Protein AF-A0A817NLT5-F1 (afdb_monomer_lite)

Radius of gyration: 21.85 Å; chains: 1; bounding box: 47×39×72 Å

Sequence (215 aa):
KYLSHPPVSFHYQAGYQWRSTDASNNNLAFPTVGQSVQKFVQTCRSKRPQAEALPDPALIFDELLIRCSGKDGKFRKNESHVSSNLFYFATLITHDLFNTDERDRSVNTTKSYADLSPLYGWTKKTQDSVRTGKDRLLKPDQFADNRFWLQTAGVTTLLVLFNRNHNYMAEKLLQIDENYRFSSLREQERDEALFQTARLINGRTYASIILFDYL

pLDDT: mean 88.31, std 13.65, range [40.06, 98.25]

Structure (mmCIF, N/CA/C/O backbone):
data_AF-A0A817NLT5-F1
#
_entry.id   AF-A0A817NLT5-F1
#
loop_
_atom_site.group_PDB
_atom_site.id
_atom_site.type_symbol
_atom_site.label_atom_id
_atom_site.label_alt_id
_atom_site.label_comp_id
_atom_site.label_asym_id
_atom_site.label_entity_id
_atom_site.label_seq_id
_atom_site.pdbx_PDB_ins_code
_atom_site.Cartn_x
_atom_site.Cartn_y
_atom_site.Cartn_z
_atom_site.occupancy
_atom_site.B_iso_or_equiv
_atom_site.auth_seq_id
_atom_site.auth_comp_id
_atom_site.auth_asym_id
_atom_site.auth_atom_id
_atom_site.pdbx_PDB_model_num
ATOM 1 N N . LYS A 1 1 ? 15.868 -6.332 38.437 1.00 46.91 1 LYS A N 1
ATOM 2 C CA . LYS A 1 1 ? 16.047 -4.901 38.086 1.00 46.91 1 LYS A CA 1
ATOM 3 C C . LYS A 1 1 ? 14.981 -4.589 37.040 1.00 46.91 1 LYS A C 1
ATOM 5 O O . LYS A 1 1 ? 15.133 -5.025 35.909 1.00 46.91 1 LYS A O 1
ATOM 10 N N . TYR A 1 2 ? 13.845 -4.024 37.449 1.00 44.59 2 TYR A N 1
ATOM 11 C CA . TYR A 1 2 ? 12.738 -3.745 36.532 1.00 44.59 2 TYR A CA 1
ATOM 12 C C . TYR A 1 2 ? 13.163 -2.622 35.584 1.00 44.59 2 TYR A C 1
ATOM 14 O O . TYR A 1 2 ? 13.654 -1.591 36.041 1.00 44.59 2 TYR A O 1
ATOM 22 N N . LEU A 1 3 ? 13.064 -2.867 34.277 1.00 47.22 3 LEU A N 1
ATOM 23 C CA . LEU A 1 3 ? 13.280 -1.842 33.261 1.00 47.22 3 LEU A CA 1
ATOM 24 C C . LEU A 1 3 ? 12.216 -0.762 33.456 1.00 47.22 3 LEU A C 1
ATOM 26 O O . LEU A 1 3 ? 11.024 -1.061 33.443 1.00 47.22 3 LEU A O 1
ATOM 30 N N . SER A 1 4 ? 12.659 0.473 33.679 1.00 53.75 4 SER A N 1
ATOM 31 C CA . SER A 1 4 ? 11.782 1.633 33.793 1.00 53.75 4 SER A CA 1
ATOM 32 C C . SER A 1 4 ? 10.901 1.724 32.551 1.00 53.75 4 SER A C 1
ATOM 34 O O . SER A 1 4 ? 11.412 1.663 31.430 1.00 53.75 4 SER A O 1
ATOM 36 N N . HIS A 1 5 ? 9.588 1.873 32.741 1.00 49.22 5 HIS A N 1
ATOM 37 C CA . HIS A 1 5 ? 8.692 2.170 31.630 1.00 49.22 5 HIS A CA 1
ATOM 38 C C . HIS A 1 5 ? 9.185 3.438 30.917 1.00 49.22 5 HIS A C 1
ATOM 40 O O . HIS A 1 5 ? 9.609 4.383 31.595 1.00 49.22 5 HIS A O 1
ATOM 46 N N . PRO A 1 6 ? 9.185 3.465 29.572 1.00 55.41 6 PRO A N 1
ATOM 47 C CA . PRO A 1 6 ? 9.575 4.658 28.842 1.00 55.41 6 PRO A CA 1
ATOM 48 C C . PRO A 1 6 ? 8.733 5.858 29.315 1.00 55.41 6 PRO A C 1
ATOM 50 O O . PRO A 1 6 ? 7.566 5.681 29.678 1.00 55.41 6 PRO A O 1
ATOM 53 N N . PRO A 1 7 ? 9.316 7.069 29.360 1.00 54.69 7 PRO A N 1
ATOM 54 C CA . PRO A 1 7 ? 8.639 8.232 29.910 1.00 54.69 7 PRO A CA 1
ATOM 55 C C . PRO A 1 7 ? 7.307 8.490 29.198 1.00 54.69 7 PRO A C 1
ATOM 57 O O . PRO A 1 7 ? 7.224 8.442 27.970 1.00 54.69 7 PRO A O 1
ATOM 60 N N . VAL A 1 8 ? 6.277 8.826 29.983 1.00 48.91 8 VAL A N 1
ATOM 61 C CA . VAL A 1 8 ? 4.898 9.107 29.532 1.00 48.91 8 VAL A CA 1
ATOM 62 C C . VAL A 1 8 ? 4.851 10.181 28.427 1.00 48.91 8 VAL A C 1
ATOM 64 O O . VAL A 1 8 ? 3.936 10.195 27.606 1.00 48.91 8 VAL A O 1
ATOM 67 N N . SER A 1 9 ? 5.875 11.038 28.336 1.00 46.50 9 SER A N 1
ATOM 68 C CA . SER A 1 9 ? 6.026 12.063 27.296 1.00 46.50 9 SER A CA 1
ATOM 69 C C . SER A 1 9 ? 6.158 11.510 25.873 1.00 46.50 9 SER A C 1
ATOM 71 O O . SER A 1 9 ? 5.816 12.223 24.930 1.00 46.50 9 SER A O 1
ATOM 73 N N . PHE A 1 10 ? 6.571 10.251 25.686 1.00 47.66 10 PHE A N 1
ATOM 74 C CA . PHE A 1 10 ? 6.605 9.651 24.349 1.00 47.66 10 PHE A CA 1
ATOM 75 C C . PHE A 1 10 ? 5.207 9.448 23.759 1.00 47.66 10 PHE A C 1
ATOM 77 O O . PHE A 1 10 ? 5.072 9.505 22.545 1.00 47.66 10 PHE A O 1
ATOM 84 N N . HIS A 1 11 ? 4.154 9.297 24.568 1.00 44.28 11 HIS A N 1
ATOM 85 C CA . HIS A 1 11 ? 2.788 9.185 24.039 1.00 44.28 11 HIS A CA 1
ATOM 86 C C . HIS A 1 11 ? 2.275 10.494 23.417 1.00 44.28 11 HIS A C 1
ATOM 88 O O . HIS A 1 11 ? 1.488 10.444 22.477 1.00 44.28 11 HIS A O 1
ATOM 94 N N . TYR A 1 12 ? 2.749 11.649 23.899 1.00 40.06 12 TYR A N 1
ATOM 95 C CA . TYR A 1 12 ? 2.412 12.966 23.343 1.00 40.06 12 TYR A CA 1
ATOM 96 C C . TYR A 1 12 ? 3.382 13.407 22.235 1.00 40.06 12 TYR A C 1
ATOM 98 O O . TYR A 1 12 ? 2.977 14.123 21.325 1.00 40.06 12 TYR A O 1
ATOM 106 N N . GLN A 1 13 ? 4.641 12.954 22.272 1.00 41.59 13 GLN A N 1
ATOM 107 C CA . GLN A 1 13 ? 5.627 13.192 21.207 1.00 41.59 13 GLN A CA 1
ATOM 108 C C . GLN A 1 13 ? 5.474 12.244 20.008 1.00 41.59 13 GLN A C 1
ATOM 110 O O . GLN A 1 13 ? 5.944 12.577 18.925 1.00 41.59 13 GLN A O 1
ATOM 115 N N . ALA A 1 14 ? 4.828 11.083 20.174 1.00 42.38 14 ALA A N 1
ATOM 116 C CA . ALA A 1 14 ? 4.671 10.091 19.109 1.00 42.38 14 ALA A CA 1
ATOM 117 C C . ALA A 1 14 ? 3.651 10.477 18.027 1.00 42.38 14 ALA A C 1
ATOM 119 O O . ALA A 1 14 ? 3.680 9.891 16.948 1.00 42.38 14 ALA A O 1
ATOM 120 N N . GLY A 1 15 ? 2.738 11.422 18.282 1.00 46.72 15 GLY A N 1
ATOM 121 C CA . GLY A 1 15 ? 1.572 11.577 17.409 1.00 46.72 15 GLY A CA 1
ATOM 122 C C . GLY A 1 15 ? 0.747 10.278 17.317 1.00 46.72 15 GLY A C 1
ATOM 123 O O . GLY A 1 15 ? 1.053 9.280 17.959 1.00 46.72 15 GLY A O 1
ATOM 124 N N . TYR A 1 16 ? -0.363 10.334 16.581 1.00 55.41 16 TYR A N 1
ATOM 125 C CA . TYR A 1 16 ? -1.425 9.324 16.438 1.00 55.41 16 TYR A CA 1
ATOM 126 C C . TYR A 1 16 ? -1.034 7.856 16.747 1.00 55.41 16 TYR A C 1
ATOM 128 O O . TYR A 1 16 ? -0.128 7.305 16.132 1.00 55.41 16 TYR A O 1
ATOM 136 N N . GLN A 1 17 ? -1.807 7.170 17.613 1.00 76.25 17 GLN A N 1
ATOM 137 C CA . GLN A 1 17 ? -1.698 5.714 17.889 1.00 76.25 17 GLN A CA 1
ATOM 138 C C . GLN A 1 17 ? -1.709 4.835 16.623 1.00 76.25 17 GLN A C 1
ATOM 140 O O . GLN A 1 17 ? -1.367 3.652 16.665 1.00 76.25 17 GLN A O 1
ATOM 145 N N . TRP A 1 18 ? -2.131 5.411 15.501 1.00 87.88 18 TRP A N 1
ATOM 146 C CA . TRP A 1 18 ? -2.301 4.759 14.223 1.00 87.88 18 TRP A CA 1
ATOM 147 C C . TRP A 1 18 ? -1.609 5.540 13.118 1.00 87.88 18 TRP A C 1
ATOM 149 O O . TRP A 1 18 ? -1.446 6.757 13.190 1.00 87.88 18 TRP A O 1
ATOM 159 N N . ARG A 1 19 ? -1.256 4.834 12.043 1.00 88.44 19 ARG A N 1
ATOM 160 C CA . ARG A 1 19 ? -0.690 5.462 10.850 1.00 88.44 19 ARG A CA 1
ATOM 161 C C . ARG A 1 19 ? -1.693 6.444 10.251 1.00 88.44 19 ARG A C 1
ATOM 163 O O . ARG A 1 19 ? -2.820 6.063 9.914 1.00 88.44 19 ARG A O 1
ATOM 170 N N . SER A 1 20 ? -1.241 7.677 10.056 1.00 91.25 20 SER A N 1
ATOM 171 C CA . SER A 1 20 ? -1.968 8.710 9.323 1.00 91.25 20 SER A CA 1
ATOM 172 C C . SER A 1 20 ? -2.392 8.213 7.934 1.00 91.25 20 SER A C 1
ATOM 174 O O . SER A 1 20 ? -1.853 7.250 7.370 1.00 91.25 20 SER A O 1
ATOM 176 N N . THR A 1 21 ? -3.434 8.833 7.384 1.00 91.44 21 THR A N 1
ATOM 177 C CA . THR A 1 21 ? -3.983 8.409 6.086 1.00 91.44 21 THR A CA 1
ATOM 178 C C . THR A 1 21 ? -3.016 8.678 4.940 1.00 91.44 21 THR A C 1
ATOM 180 O O . THR A 1 21 ? -2.910 7.842 4.050 1.00 91.44 21 THR A O 1
ATOM 183 N N . ASP A 1 22 ? -2.254 9.764 5.028 1.00 92.50 22 ASP A N 1
ATOM 184 C CA . ASP A 1 22 ? -1.223 10.199 4.083 1.00 92.50 22 ASP A CA 1
ATOM 185 C C . ASP A 1 22 ? 0.192 9.710 4.444 1.00 92.50 22 ASP A C 1
ATOM 187 O O . ASP A 1 22 ? 1.139 10.034 3.738 1.00 92.50 22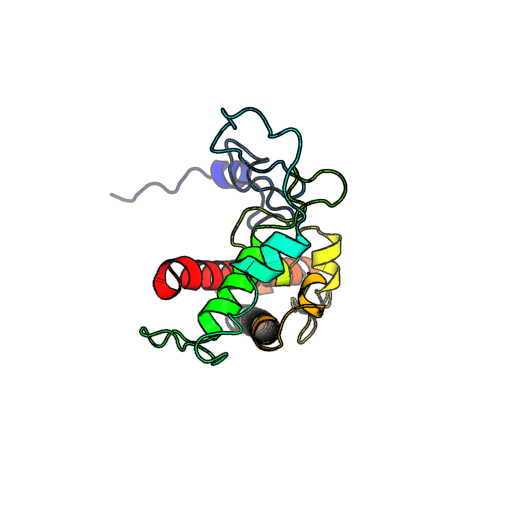 ASP A O 1
ATOM 191 N N . ALA A 1 23 ? 0.336 8.934 5.527 1.00 91.69 23 ALA A N 1
ATOM 192 C CA . ALA A 1 23 ? 1.594 8.461 6.119 1.00 91.69 23 ALA A CA 1
ATOM 193 C C . ALA A 1 23 ? 2.575 9.551 6.585 1.00 91.69 23 ALA A C 1
ATOM 195 O O . ALA A 1 23 ? 3.743 9.256 6.844 1.00 91.69 23 ALA A O 1
ATOM 196 N N . SER A 1 24 ? 2.101 10.783 6.778 1.00 90.81 24 SER A N 1
ATOM 197 C CA . SER A 1 24 ? 2.847 11.804 7.517 1.00 90.81 24 SER A CA 1
ATOM 198 C C . SER A 1 24 ? 3.128 11.375 8.963 1.00 90.81 24 SER A C 1
ATOM 200 O O . SER A 1 24 ? 2.395 10.576 9.549 1.00 90.81 24 SER A O 1
ATOM 202 N N . ASN A 1 25 ? 4.165 11.951 9.568 1.00 89.19 25 ASN A N 1
ATOM 203 C CA . ASN A 1 25 ? 4.568 11.741 10.963 1.00 89.19 25 ASN A CA 1
ATOM 204 C C . ASN A 1 25 ? 4.961 10.292 11.309 1.00 89.19 25 ASN A C 1
ATOM 206 O O . ASN A 1 25 ? 5.051 9.941 12.480 1.00 89.19 25 ASN A O 1
ATOM 210 N N . ASN A 1 26 ? 5.227 9.443 10.310 1.00 87.81 26 ASN A N 1
ATOM 211 C CA . ASN A 1 26 ? 5.710 8.079 10.546 1.00 87.81 26 ASN A CA 1
ATOM 212 C C . ASN A 1 26 ? 7.172 8.074 11.039 1.00 87.81 26 ASN A C 1
ATOM 214 O O . ASN A 1 26 ? 7.564 7.244 11.855 1.00 87.81 26 ASN A O 1
ATOM 218 N N . ASN A 1 27 ? 7.977 9.039 10.583 1.00 85.88 27 ASN A N 1
ATOM 219 C CA . ASN A 1 27 ? 9.291 9.335 11.145 1.00 85.88 27 ASN A CA 1
ATOM 220 C C . ASN A 1 27 ? 9.216 10.624 11.978 1.00 85.88 27 ASN A C 1
ATOM 222 O O . ASN A 1 27 ? 8.898 11.683 11.445 1.00 85.88 27 ASN A O 1
ATOM 226 N N . LEU A 1 28 ? 9.545 10.541 13.271 1.00 83.56 28 LEU A N 1
ATOM 227 C CA . LEU A 1 28 ? 9.477 11.680 14.195 1.00 83.56 28 LEU A CA 1
ATOM 228 C C . LEU A 1 28 ? 10.490 12.787 13.873 1.00 83.56 28 LEU A C 1
ATOM 230 O O . LEU A 1 28 ? 10.191 13.963 14.053 1.00 83.56 28 LEU A O 1
ATOM 234 N N . ALA A 1 29 ? 11.683 12.426 13.394 1.00 86.75 29 ALA A N 1
ATOM 235 C CA . ALA A 1 29 ? 12.716 13.395 13.026 1.00 86.75 29 ALA A CA 1
ATOM 236 C C . ALA A 1 29 ? 12.425 14.050 11.670 1.00 86.75 29 ALA A C 1
ATOM 238 O O . ALA A 1 29 ? 12.761 15.213 11.454 1.00 86.75 29 ALA A O 1
ATOM 239 N N . PHE A 1 30 ? 11.780 13.309 10.765 1.00 88.69 30 PHE A N 1
ATOM 240 C CA . PHE A 1 30 ? 11.439 13.776 9.424 1.00 88.69 30 PHE A CA 1
ATOM 241 C C . PHE A 1 30 ? 9.971 13.469 9.088 1.00 88.69 30 PHE A C 1
ATOM 243 O O . PHE A 1 30 ? 9.695 12.519 8.350 1.00 88.69 30 PHE A O 1
ATOM 250 N N . PRO A 1 31 ? 9.018 14.273 9.594 1.00 89.38 31 PRO A N 1
ATOM 251 C CA . PRO A 1 31 ? 7.586 13.982 9.491 1.00 89.38 31 PRO A CA 1
ATOM 252 C C . PRO A 1 31 ? 7.029 13.827 8.073 1.00 89.38 31 PRO A C 1
ATOM 254 O O . PRO A 1 31 ? 6.001 13.181 7.888 1.00 89.38 31 PRO A O 1
ATOM 257 N N . THR A 1 32 ? 7.677 14.410 7.068 1.00 91.69 32 THR A N 1
ATOM 258 C CA . THR A 1 32 ? 7.234 14.364 5.665 1.00 91.69 32 THR A CA 1
ATOM 259 C C . THR A 1 32 ? 7.777 13.159 4.896 1.00 91.69 32 THR A C 1
ATOM 261 O O . THR A 1 32 ? 7.366 12.913 3.762 1.00 91.69 32 THR A O 1
ATOM 264 N N . VAL A 1 33 ? 8.706 12.392 5.475 1.00 92.44 33 VAL A N 1
ATOM 265 C CA . VAL A 1 33 ? 9.310 11.244 4.789 1.00 92.44 33 VAL A CA 1
ATOM 266 C C . VAL A 1 33 ? 8.251 10.184 4.518 1.00 92.44 33 VAL A C 1
ATOM 268 O O . VAL A 1 33 ? 7.524 9.769 5.413 1.00 92.44 33 VAL A O 1
ATOM 271 N N . GLY A 1 34 ? 8.176 9.750 3.259 1.00 91.00 34 GLY A N 1
ATOM 272 C CA . GLY A 1 34 ? 7.260 8.708 2.796 1.00 91.00 34 GLY A CA 1
ATOM 273 C C . GLY A 1 34 ? 5.778 9.092 2.775 1.00 91.00 34 GLY A C 1
ATOM 274 O O . GLY A 1 34 ? 4.949 8.242 2.441 1.00 91.00 34 GLY A O 1
ATOM 275 N N . GLN A 1 35 ? 5.454 10.350 3.087 1.00 94.44 35 GLN A N 1
ATOM 276 C CA . GLN A 1 35 ? 4.114 10.906 2.935 1.00 94.44 35 GLN A CA 1
ATOM 277 C C . GLN A 1 35 ? 3.691 10.913 1.455 1.00 94.44 35 GLN A C 1
ATOM 279 O O . GLN A 1 35 ? 4.536 10.991 0.561 1.00 94.44 35 GLN A O 1
ATOM 284 N N . SER A 1 36 ? 2.386 10.862 1.188 1.00 94.50 36 SER A N 1
ATOM 285 C CA . SER A 1 36 ? 1.848 11.063 -0.163 1.00 94.50 36 SER A CA 1
ATOM 286 C C . SER A 1 36 ? 2.153 12.452 -0.733 1.00 94.50 36 SER A C 1
ATOM 288 O O . SER A 1 36 ? 2.235 13.424 0.018 1.00 94.50 36 SER A O 1
ATOM 290 N N . VAL A 1 37 ? 2.208 12.563 -2.064 1.00 95.44 37 VAL A N 1
ATOM 291 C CA . VAL A 1 37 ? 2.475 13.816 -2.804 1.00 95.44 37 VAL A CA 1
ATOM 292 C C . VAL A 1 37 ? 3.865 14.374 -2.474 1.00 95.44 37 VAL A C 1
ATOM 294 O O . VAL A 1 37 ? 4.046 15.547 -2.157 1.00 95.44 37 VAL A O 1
ATOM 297 N N . GLN A 1 38 ? 4.868 13.498 -2.534 1.00 95.19 38 GLN A N 1
ATOM 298 C CA . GLN A 1 38 ? 6.273 13.824 -2.277 1.00 95.19 38 GLN A CA 1
ATOM 299 C C . GLN A 1 38 ? 7.155 13.415 -3.451 1.00 95.19 38 GLN A C 1
ATOM 301 O O . GLN A 1 38 ? 6.813 12.522 -4.223 1.00 95.19 38 GLN A O 1
ATOM 306 N N . LYS A 1 39 ? 8.313 14.063 -3.594 1.00 95.25 39 LYS A N 1
ATOM 307 C CA . LYS A 1 39 ? 9.250 13.744 -4.677 1.00 95.25 39 LYS A CA 1
ATOM 308 C C . LYS A 1 39 ? 9.896 12.373 -4.483 1.00 95.25 39 LYS A C 1
ATOM 310 O O . LYS A 1 39 ? 10.239 11.992 -3.364 1.00 95.25 39 LYS A O 1
ATOM 315 N N . PHE A 1 40 ? 10.122 11.660 -5.584 1.00 94.19 40 PHE A N 1
ATOM 316 C CA . PHE A 1 40 ? 10.938 10.452 -5.585 1.00 94.19 40 PHE A CA 1
ATOM 317 C C . PHE A 1 40 ? 12.386 10.767 -5.209 1.00 94.19 40 PHE A C 1
ATOM 319 O O . PHE A 1 40 ? 12.948 11.799 -5.586 1.00 94.19 40 PHE A O 1
ATOM 326 N N . VAL A 1 41 ? 13.013 9.831 -4.498 1.00 92.00 41 VAL A N 1
ATOM 327 C CA . VAL A 1 41 ? 14.449 9.888 -4.227 1.00 92.00 41 VAL A CA 1
ATOM 328 C C . VAL A 1 41 ? 15.212 9.587 -5.515 1.00 92.00 41 VAL A C 1
ATOM 330 O O . VAL A 1 41 ? 14.943 8.599 -6.194 1.00 92.00 41 VAL A O 1
ATOM 333 N N . GLN A 1 42 ? 16.204 10.418 -5.826 1.00 88.25 42 GLN A N 1
ATOM 334 C CA . GLN A 1 42 ? 17.158 10.162 -6.901 1.00 88.25 42 GLN A CA 1
ATOM 335 C C . GLN A 1 42 ? 18.445 9.591 -6.309 1.00 88.25 42 GLN A C 1
ATOM 337 O O . GLN A 1 42 ? 19.173 10.282 -5.601 1.00 88.25 42 GLN A O 1
ATOM 342 N N . THR A 1 43 ? 18.731 8.324 -6.599 1.00 91.44 43 THR A N 1
ATOM 343 C CA . THR A 1 43 ? 19.952 7.648 -6.126 1.00 91.44 43 THR A CA 1
ATOM 344 C C . THR A 1 43 ? 21.154 7.909 -7.028 1.00 91.44 43 THR A C 1
ATOM 346 O O . THR A 1 43 ? 22.295 7.843 -6.581 1.00 91.44 43 THR A O 1
ATOM 349 N N . CYS A 1 44 ? 20.910 8.213 -8.302 1.00 87.88 44 CYS A N 1
ATOM 350 C CA . CYS A 1 44 ? 21.937 8.450 -9.306 1.00 87.88 44 CYS A CA 1
ATOM 351 C C . CYS A 1 44 ? 21.643 9.735 -10.082 1.00 87.88 44 CYS A C 1
ATOM 353 O O . CYS A 1 44 ? 20.496 10.024 -10.418 1.00 87.88 44 CYS A O 1
ATOM 355 N N . ARG A 1 45 ? 22.700 10.477 -10.427 1.00 86.88 45 ARG A N 1
ATOM 356 C CA . ARG A 1 45 ? 22.635 11.612 -11.356 1.00 86.88 45 ARG A CA 1
ATOM 357 C C . ARG A 1 45 ? 23.085 11.151 -12.739 1.00 86.88 45 ARG A C 1
ATOM 359 O O . ARG A 1 45 ? 24.144 10.531 -12.850 1.00 86.88 45 ARG A O 1
ATOM 366 N N . SER A 1 46 ? 22.323 11.471 -13.787 1.00 80.88 46 SER A N 1
ATOM 367 C CA . SER A 1 46 ? 22.776 11.219 -15.160 1.00 80.88 46 SER A CA 1
ATOM 368 C C . SER A 1 46 ? 24.064 12.000 -15.426 1.00 80.88 46 SER A C 1
ATOM 370 O O . SER A 1 46 ? 24.114 13.213 -15.225 1.00 80.88 46 SER A O 1
ATOM 372 N N . LYS A 1 47 ? 25.115 11.290 -15.842 1.00 82.06 47 LYS A N 1
ATOM 373 C CA . LYS A 1 47 ? 26.409 11.875 -16.233 1.00 82.06 47 LYS A CA 1
ATOM 374 C C . LYS A 1 47 ? 26.615 11.889 -17.747 1.00 82.06 47 LYS A C 1
ATOM 376 O O . LYS A 1 47 ? 27.612 12.429 -18.211 1.00 82.06 47 LYS A O 1
ATOM 381 N N . ARG A 1 48 ? 25.720 11.255 -18.509 1.00 80.12 48 ARG A N 1
ATOM 382 C CA . ARG A 1 48 ? 25.830 11.163 -19.967 1.00 80.12 48 ARG A CA 1
ATOM 383 C C . ARG A 1 48 ? 25.032 12.300 -20.606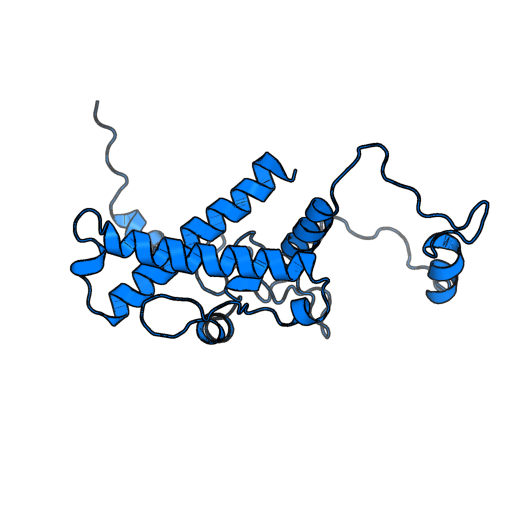 1.00 80.12 48 ARG A C 1
ATOM 385 O O . ARG A 1 48 ? 23.920 12.557 -20.137 1.00 80.12 48 ARG A O 1
ATOM 392 N N . PRO A 1 49 ? 25.565 12.959 -21.649 1.00 77.44 49 PRO A N 1
ATOM 393 C CA . PRO A 1 49 ? 24.760 13.862 -22.456 1.00 77.44 49 PRO A CA 1
ATOM 394 C C . PRO A 1 49 ? 23.573 13.081 -23.027 1.00 77.44 49 PRO A C 1
ATOM 396 O O . PRO A 1 49 ? 23.715 11.925 -23.435 1.00 77.44 49 PRO A O 1
ATOM 399 N N . GLN A 1 50 ? 22.392 13.689 -22.985 1.00 78.56 50 GLN A N 1
ATOM 400 C CA . GLN A 1 50 ? 21.208 13.111 -23.606 1.00 78.56 50 GLN A CA 1
ATOM 401 C C . GLN A 1 50 ? 21.441 13.077 -25.119 1.00 78.56 50 GLN A C 1
ATOM 403 O O . GLN A 1 50 ? 21.827 14.090 -25.696 1.00 78.56 50 GLN A O 1
ATOM 408 N N . ALA A 1 51 ? 21.262 11.911 -25.742 1.00 82.62 51 ALA A N 1
ATOM 409 C CA . ALA A 1 51 ? 21.366 11.794 -27.192 1.00 82.62 51 ALA A CA 1
ATOM 410 C C . ALA A 1 51 ? 20.327 12.709 -27.857 1.00 82.62 51 ALA A C 1
ATOM 412 O O . ALA A 1 51 ? 19.180 12.754 -27.411 1.00 82.62 51 ALA A O 1
ATOM 413 N N . GLU A 1 52 ? 20.729 13.418 -28.912 1.00 82.50 52 GLU A N 1
ATOM 414 C CA . GLU A 1 52 ? 19.857 14.362 -29.626 1.00 82.50 52 GLU A CA 1
ATOM 415 C C . GLU A 1 52 ? 18.674 13.658 -30.305 1.00 82.50 52 GLU A C 1
ATOM 417 O O . GLU A 1 52 ? 17.579 14.210 -30.371 1.00 82.50 52 GLU A O 1
ATOM 422 N N . ALA A 1 53 ? 18.877 12.413 -30.748 1.00 87.88 53 ALA A N 1
ATOM 423 C CA . ALA A 1 53 ? 17.846 11.565 -31.326 1.00 87.88 53 ALA A CA 1
ATOM 424 C C . ALA A 1 53 ? 17.838 10.200 -30.626 1.00 87.88 53 ALA A C 1
ATOM 426 O O . ALA A 1 53 ? 18.783 9.417 -30.739 1.00 87.88 53 ALA A O 1
ATOM 427 N N . LEU A 1 54 ? 16.766 9.922 -29.885 1.00 90.06 54 LEU A N 1
ATOM 428 C CA . LEU A 1 54 ? 16.479 8.585 -29.370 1.00 90.06 54 LEU A CA 1
ATOM 429 C C . LEU A 1 54 ? 15.756 7.771 -30.459 1.00 90.06 54 LEU A C 1
ATOM 431 O O . LEU A 1 54 ? 14.997 8.358 -31.232 1.00 90.06 54 LEU A O 1
ATOM 435 N N . PRO A 1 55 ? 15.975 6.445 -30.541 1.00 92.69 55 PRO A N 1
ATOM 436 C CA . PRO A 1 55 ? 15.225 5.601 -31.466 1.00 92.69 55 PRO A CA 1
ATOM 437 C C . PRO A 1 55 ? 13.728 5.619 -31.138 1.00 92.69 55 PRO A C 1
ATOM 439 O O . PRO A 1 55 ? 13.335 5.864 -29.995 1.00 92.69 55 PRO A O 1
ATOM 442 N N . ASP A 1 56 ? 12.903 5.335 -32.146 1.00 94.06 56 ASP A N 1
ATOM 443 C CA . ASP A 1 56 ? 11.452 5.228 -31.990 1.00 94.06 56 ASP A CA 1
ATOM 444 C C . ASP A 1 56 ? 11.103 4.168 -30.922 1.00 94.06 56 ASP A C 1
ATOM 446 O O . ASP A 1 56 ? 11.560 3.023 -31.033 1.00 94.06 56 ASP A O 1
ATOM 450 N N . PRO A 1 57 ? 10.304 4.503 -29.887 1.00 93.81 57 PRO A N 1
ATOM 451 C CA . PRO A 1 57 ? 9.830 3.532 -28.906 1.00 93.81 57 PRO A CA 1
ATOM 452 C C . PRO A 1 57 ? 9.163 2.294 -29.519 1.00 93.81 57 PRO A C 1
ATOM 454 O O . PRO A 1 57 ? 9.289 1.212 -28.942 1.00 93.81 57 PRO A O 1
ATOM 457 N N . ALA A 1 58 ? 8.489 2.428 -30.669 1.00 93.88 58 ALA A N 1
ATOM 458 C CA . ALA A 1 58 ? 7.882 1.292 -31.365 1.00 93.88 58 ALA A CA 1
ATOM 459 C C . ALA A 1 58 ? 8.945 0.299 -31.854 1.00 93.88 58 ALA A C 1
ATOM 461 O O . ALA A 1 58 ? 8.843 -0.894 -31.588 1.00 93.88 58 ALA A O 1
ATOM 462 N N . LEU A 1 59 ? 10.029 0.804 -32.452 1.00 92.75 59 LEU A N 1
ATOM 463 C CA . LEU A 1 59 ? 11.157 -0.018 -32.888 1.00 92.75 59 LEU A CA 1
ATOM 464 C C . LEU A 1 59 ? 11.814 -0.751 -31.709 1.00 92.75 59 LEU A C 1
ATOM 466 O O . LEU A 1 59 ? 12.129 -1.931 -31.814 1.00 92.75 59 LEU A O 1
ATOM 470 N N . ILE A 1 60 ? 11.994 -0.078 -30.564 1.00 91.94 60 ILE A N 1
ATOM 471 C CA . ILE A 1 60 ? 12.527 -0.722 -29.349 1.00 91.94 60 ILE A CA 1
ATOM 472 C C . ILE A 1 60 ? 11.610 -1.867 -28.906 1.00 91.94 60 ILE A C 1
ATOM 474 O O . ILE A 1 60 ? 12.092 -2.936 -28.527 1.00 91.94 60 ILE A O 1
ATOM 478 N N . PHE A 1 61 ? 10.295 -1.640 -28.920 1.00 90.56 61 PHE A N 1
ATOM 479 C CA . PHE A 1 61 ? 9.329 -2.657 -28.533 1.00 90.56 61 PHE A CA 1
ATOM 480 C C . PHE A 1 61 ? 9.385 -3.865 -29.472 1.00 90.56 61 PHE A C 1
ATOM 482 O O . PHE A 1 61 ? 9.540 -4.985 -28.988 1.00 90.56 61 PHE A O 1
ATOM 489 N N . ASP A 1 62 ? 9.330 -3.643 -30.783 1.00 88.50 62 ASP A N 1
ATOM 490 C CA . ASP A 1 62 ? 9.303 -4.706 -31.790 1.00 88.50 62 ASP A CA 1
ATOM 491 C C . ASP A 1 62 ? 10.604 -5.517 -31.833 1.00 88.50 62 ASP A C 1
ATOM 493 O O . ASP A 1 62 ? 10.566 -6.738 -31.969 1.00 88.50 62 ASP A O 1
ATOM 497 N N . GLU A 1 63 ? 11.756 -4.871 -31.658 1.00 87.69 63 GLU A N 1
ATOM 498 C CA . GLU A 1 63 ? 13.053 -5.551 -31.738 1.00 87.69 63 GLU A CA 1
ATOM 499 C C . GLU A 1 63 ? 13.455 -6.237 -30.422 1.00 87.69 63 GLU A C 1
ATOM 501 O O . GLU A 1 63 ? 14.118 -7.277 -30.443 1.00 87.69 63 GLU A O 1
ATOM 506 N N . LEU A 1 64 ? 13.081 -5.677 -29.259 1.00 87.81 64 LEU A N 1
ATOM 507 C CA . LEU A 1 64 ? 13.598 -6.135 -27.957 1.00 87.81 64 LEU A CA 1
ATOM 508 C C . LEU A 1 64 ? 12.545 -6.691 -26.994 1.00 87.81 64 LEU A C 1
ATOM 510 O O . LEU A 1 64 ? 12.881 -7.546 -26.172 1.00 87.81 64 LEU A O 1
ATOM 514 N N . LEU A 1 65 ? 11.310 -6.182 -27.021 1.00 88.62 65 LEU A N 1
ATOM 515 C CA . LEU A 1 65 ? 10.294 -6.483 -26.000 1.00 88.62 65 LEU A CA 1
ATOM 516 C C . LEU A 1 65 ? 9.175 -7.387 -26.506 1.00 88.62 65 LEU A C 1
ATOM 518 O O . LEU A 1 65 ? 8.526 -8.055 -25.691 1.00 88.62 65 LEU A O 1
ATOM 522 N N . ILE A 1 66 ? 8.946 -7.435 -27.822 1.00 85.94 66 ILE A N 1
ATOM 523 C CA . ILE A 1 66 ? 8.030 -8.400 -28.405 1.00 85.94 66 ILE A CA 1
ATOM 524 C C . ILE A 1 66 ? 8.503 -9.785 -27.982 1.00 85.94 66 ILE A C 1
ATOM 526 O O . ILE A 1 66 ? 9.693 -10.115 -28.002 1.00 85.94 66 ILE A O 1
ATOM 530 N N . ARG A 1 67 ? 7.561 -10.620 -27.551 1.00 78.81 67 ARG A N 1
ATOM 531 C CA . ARG A 1 67 ? 7.876 -12.013 -27.257 1.00 78.81 67 ARG A CA 1
ATOM 532 C C . ARG A 1 67 ? 8.403 -12.626 -28.556 1.00 78.81 67 ARG A C 1
ATOM 534 O O . ARG A 1 67 ? 7.610 -12.795 -29.473 1.00 78.81 67 ARG A O 1
ATOM 541 N N . CYS A 1 68 ? 9.715 -12.885 -28.627 1.00 65.31 68 CYS A N 1
ATOM 542 C CA . CYS A 1 68 ? 10.429 -13.113 -29.885 1.00 65.31 68 CYS A CA 1
ATOM 543 C C . CYS A 1 68 ? 9.640 -14.006 -30.849 1.00 65.31 68 CYS A C 1
ATOM 545 O O . CYS A 1 68 ? 9.403 -15.182 -30.565 1.00 65.31 68 CYS A O 1
ATOM 547 N N . SER A 1 69 ? 9.323 -13.466 -32.024 1.00 53.53 69 SER A N 1
ATOM 548 C CA . SER A 1 69 ? 8.724 -14.197 -33.146 1.00 53.53 69 SER A CA 1
ATOM 549 C C . SER A 1 69 ? 9.706 -15.174 -33.838 1.00 53.53 69 SER A C 1
ATOM 551 O O . SER A 1 69 ? 9.411 -15.680 -34.914 1.00 53.53 69 SER A O 1
ATOM 553 N N . GLY A 1 70 ? 10.856 -15.501 -33.226 1.00 60.25 70 GLY A N 1
ATOM 554 C CA . GLY A 1 70 ? 11.784 -16.572 -33.639 1.00 60.25 70 GLY A CA 1
ATOM 555 C C . GLY A 1 70 ? 12.613 -17.087 -32.446 1.00 60.25 70 GLY A C 1
ATOM 556 O O . GLY A 1 70 ? 12.686 -16.414 -31.425 1.00 60.25 70 GLY A O 1
ATOM 557 N N . LYS A 1 71 ? 13.239 -18.277 -32.421 1.00 50.94 71 LYS A N 1
ATOM 558 C CA . LYS A 1 71 ? 13.187 -19.478 -33.287 1.00 50.94 71 LYS A CA 1
ATOM 559 C C . LYS A 1 71 ? 11.958 -20.373 -33.049 1.00 50.94 71 LYS A C 1
ATOM 561 O O . LYS A 1 71 ? 11.821 -21.388 -33.715 1.00 50.94 71 LYS A O 1
ATOM 566 N N . ASP A 1 72 ? 11.059 -19.996 -32.139 1.00 59.84 72 ASP A N 1
ATOM 567 C CA . ASP A 1 72 ? 9.883 -20.819 -31.831 1.00 59.84 72 ASP A CA 1
ATOM 568 C C . ASP A 1 72 ? 8.589 -20.039 -31.550 1.00 59.84 72 ASP A C 1
ATOM 570 O O . ASP A 1 72 ? 7.533 -20.662 -31.545 1.00 59.84 72 ASP A O 1
ATOM 574 N N . GLY A 1 73 ? 8.622 -18.726 -31.258 1.00 67.94 73 GLY A N 1
ATOM 575 C CA . GLY A 1 73 ? 7.417 -17.961 -30.870 1.00 67.94 73 GLY A CA 1
ATOM 576 C C . GLY A 1 73 ? 6.714 -18.477 -29.601 1.00 67.94 73 GLY A C 1
ATOM 577 O O . GLY A 1 73 ? 5.632 -18.019 -29.236 1.00 67.94 73 GLY A O 1
ATOM 578 N N . LYS A 1 74 ? 7.310 -19.462 -28.922 1.00 72.38 74 LYS A N 1
ATOM 579 C CA . LYS A 1 74 ? 6.712 -20.195 -27.807 1.00 72.38 74 LYS A CA 1
ATOM 580 C C . LYS A 1 74 ? 7.010 -19.497 -26.490 1.00 72.38 74 LYS A C 1
ATOM 582 O O . LYS A 1 74 ? 8.089 -18.951 -26.264 1.00 72.38 74 LYS A O 1
ATOM 587 N N . PHE A 1 75 ? 6.037 -19.557 -25.587 1.00 82.81 75 PHE A N 1
ATOM 588 C CA . PHE A 1 75 ? 6.230 -19.199 -24.188 1.00 82.81 75 PHE A CA 1
ATOM 589 C C . PHE A 1 75 ? 7.427 -19.961 -23.604 1.00 82.81 75 PHE A C 1
ATOM 591 O O . PHE A 1 75 ? 7.457 -21.191 -23.621 1.00 82.81 75 PHE A O 1
ATOM 598 N N . ARG A 1 76 ? 8.398 -19.225 -23.058 1.00 83.88 76 ARG A N 1
ATOM 599 C CA . ARG A 1 76 ? 9.496 -19.799 -22.280 1.00 83.88 76 ARG A CA 1
ATOM 600 C C . ARG A 1 76 ? 9.079 -19.841 -20.819 1.00 83.88 76 ARG A C 1
ATOM 602 O O . ARG A 1 76 ? 8.943 -18.800 -20.178 1.00 83.88 76 ARG A O 1
ATOM 609 N N . LYS A 1 77 ? 8.849 -21.048 -20.307 1.00 85.56 77 LYS A N 1
ATOM 610 C CA . LYS A 1 77 ? 8.548 -21.256 -18.891 1.00 85.56 77 LYS A CA 1
ATOM 611 C C . LYS A 1 77 ? 9.777 -20.907 -18.047 1.00 85.56 77 LYS A C 1
ATOM 613 O O . LYS A 1 77 ? 10.897 -21.203 -18.449 1.00 85.56 77 LYS A O 1
ATOM 618 N N . ASN A 1 78 ? 9.554 -20.298 -16.884 1.00 86.75 78 ASN A N 1
ATOM 619 C CA . ASN A 1 78 ? 10.612 -20.068 -15.904 1.00 86.75 78 ASN A CA 1
ATOM 620 C C . ASN A 1 78 ? 11.127 -21.418 -15.364 1.00 86.75 78 ASN A C 1
ATOM 622 O O . ASN A 1 78 ? 10.330 -22.236 -14.898 1.00 86.75 78 ASN A O 1
ATOM 626 N N . GLU A 1 79 ? 12.442 -21.627 -15.419 1.00 91.94 79 GLU A N 1
ATOM 627 C CA . GLU A 1 79 ? 13.133 -22.836 -14.949 1.00 91.94 79 GLU A CA 1
ATOM 628 C C . GLU A 1 79 ? 13.014 -23.034 -13.433 1.00 91.94 79 GLU A C 1
ATOM 630 O O . GLU A 1 79 ? 12.922 -24.161 -12.963 1.00 91.94 79 GLU A O 1
ATOM 635 N N . SER A 1 80 ? 12.918 -21.953 -12.658 1.00 91.69 80 SER A N 1
ATOM 636 C CA . SER A 1 80 ? 12.718 -22.005 -11.204 1.00 91.69 80 SER A CA 1
ATOM 637 C C . SER A 1 80 ? 11.267 -22.293 -10.803 1.00 91.69 80 SER A C 1
ATOM 639 O O . SER A 1 80 ? 10.940 -22.252 -9.622 1.00 91.69 80 SER A O 1
ATOM 641 N N . HIS A 1 81 ? 10.376 -22.552 -11.769 1.00 89.56 81 HIS A N 1
ATOM 642 C CA . HIS A 1 81 ? 8.969 -22.896 -11.533 1.00 89.56 81 HIS A CA 1
ATOM 643 C C . HIS A 1 81 ? 8.192 -21.876 -10.680 1.00 89.56 81 HIS A C 1
ATOM 645 O O . HIS A 1 81 ? 7.225 -22.223 -10.003 1.00 89.56 81 HIS A O 1
ATOM 651 N N . VAL A 1 82 ? 8.585 -20.604 -10.759 1.00 92.56 82 VAL A N 1
ATOM 652 C CA . VAL A 1 82 ? 7.940 -19.503 -10.039 1.00 92.56 82 VAL A CA 1
ATOM 653 C C . VAL A 1 82 ? 6.461 -19.404 -10.414 1.00 92.56 82 VAL A C 1
ATOM 655 O O . VAL A 1 82 ? 6.102 -19.341 -11.593 1.00 92.56 82 VAL A O 1
ATOM 658 N N . SER A 1 83 ? 5.606 -19.366 -9.393 1.00 93.19 83 SER A N 1
ATOM 659 C CA . SER A 1 83 ? 4.164 -19.176 -9.554 1.00 93.19 83 SER A CA 1
ATOM 660 C C . SER A 1 83 ? 3.836 -17.772 -10.066 1.00 93.19 83 SER A C 1
ATOM 662 O O . SER A 1 83 ? 4.461 -16.789 -9.668 1.00 93.19 83 SER A O 1
ATOM 664 N N . SER A 1 84 ? 2.779 -17.651 -10.875 1.00 92.94 84 SER A N 1
ATOM 665 C CA . SER A 1 84 ? 2.231 -16.352 -11.290 1.00 92.94 84 SER A CA 1
ATOM 666 C C . SER A 1 84 ? 1.820 -15.467 -10.109 1.00 92.94 84 SER A C 1
ATOM 668 O O . SER A 1 84 ? 1.839 -14.245 -10.240 1.00 92.94 84 SER A O 1
ATOM 670 N N . ASN A 1 85 ? 1.537 -16.067 -8.946 1.00 94.31 85 ASN A N 1
ATOM 671 C CA . ASN A 1 85 ? 1.256 -15.337 -7.710 1.00 94.31 85 ASN A CA 1
ATOM 672 C C . ASN A 1 85 ? 2.397 -14.401 -7.300 1.00 94.31 85 ASN A C 1
ATOM 674 O O . ASN A 1 85 ? 2.108 -13.327 -6.779 1.00 94.31 85 ASN A O 1
ATOM 678 N N . LEU A 1 86 ? 3.659 -14.752 -7.591 1.00 95.31 86 LEU A N 1
ATOM 679 C CA . LEU A 1 86 ? 4.793 -13.857 -7.351 1.00 95.31 86 LEU A CA 1
ATOM 680 C C . LEU A 1 86 ? 4.591 -12.539 -8.108 1.00 95.31 86 LEU A C 1
ATOM 682 O O . LEU A 1 86 ? 4.671 -11.464 -7.525 1.00 95.31 86 LEU A O 1
ATOM 686 N N . PHE A 1 87 ? 4.258 -12.613 -9.398 1.00 95.06 87 PHE A N 1
ATOM 687 C CA . PHE A 1 87 ? 4.048 -11.427 -10.225 1.00 95.06 87 PHE A CA 1
ATOM 688 C C . PHE A 1 87 ? 2.790 -10.658 -9.819 1.00 95.06 87 PHE A C 1
ATOM 690 O O . PHE A 1 87 ? 2.811 -9.431 -9.827 1.00 95.06 87 PHE A O 1
ATOM 697 N N . TYR A 1 88 ? 1.723 -11.346 -9.398 1.00 96.75 88 TYR A N 1
ATOM 698 C CA . TYR A 1 88 ? 0.536 -10.664 -8.876 1.00 96.75 88 TYR A CA 1
ATOM 699 C C . TYR A 1 88 ? 0.852 -9.856 -7.616 1.00 96.75 88 TYR A C 1
ATOM 701 O O . TYR A 1 88 ? 0.418 -8.710 -7.483 1.00 96.75 88 TYR A O 1
ATOM 709 N N . PHE A 1 89 ? 1.652 -10.429 -6.718 1.00 96.94 89 PHE A N 1
ATOM 710 C CA . PHE A 1 89 ? 2.086 -9.754 -5.505 1.00 96.94 89 PHE A CA 1
ATOM 711 C C . PHE A 1 89 ? 3.077 -8.618 -5.813 1.00 96.94 89 PHE A C 1
ATOM 713 O O . PHE A 1 89 ? 2.949 -7.532 -5.256 1.00 96.94 89 PHE A O 1
ATOM 720 N N . ALA A 1 90 ? 3.985 -8.802 -6.778 1.00 96.81 90 ALA A N 1
ATOM 721 C CA . ALA A 1 90 ? 4.886 -7.756 -7.269 1.00 96.81 90 ALA A CA 1
ATOM 722 C C . ALA A 1 90 ? 4.121 -6.538 -7.813 1.00 96.81 90 ALA A C 1
ATOM 724 O O . ALA A 1 90 ? 4.462 -5.389 -7.518 1.00 96.81 90 ALA A O 1
ATOM 725 N N . THR A 1 91 ? 3.054 -6.778 -8.583 1.00 96.81 91 THR A N 1
ATOM 726 C CA . THR A 1 91 ? 2.167 -5.719 -9.074 1.00 96.81 91 THR A CA 1
ATOM 727 C C . THR A 1 91 ? 1.489 -4.988 -7.918 1.00 96.81 91 THR A C 1
ATOM 729 O O . THR A 1 91 ? 1.455 -3.757 -7.936 1.00 96.81 91 THR A O 1
ATOM 732 N N . LEU A 1 92 ? 0.999 -5.713 -6.906 1.00 97.38 92 LEU A N 1
ATOM 733 C CA . LEU A 1 92 ? 0.410 -5.116 -5.706 1.00 97.38 92 LEU A CA 1
ATOM 734 C C . LEU A 1 92 ? 1.423 -4.230 -4.957 1.00 97.38 92 LEU A C 1
ATOM 736 O O . LEU A 1 92 ? 1.109 -3.072 -4.691 1.00 97.38 92 LEU A O 1
ATOM 740 N N . ILE A 1 93 ? 2.644 -4.721 -4.708 1.00 97.56 93 ILE A N 1
ATOM 741 C CA . ILE A 1 93 ? 3.732 -3.952 -4.070 1.00 97.56 93 ILE A CA 1
ATOM 742 C C . ILE A 1 93 ? 4.055 -2.688 -4.865 1.00 97.56 93 ILE A C 1
ATOM 744 O O . ILE A 1 93 ? 4.194 -1.606 -4.297 1.00 97.56 93 ILE A O 1
ATOM 748 N N . THR A 1 94 ? 4.155 -2.806 -6.189 1.00 96.69 94 THR A N 1
ATOM 749 C CA . THR A 1 94 ? 4.495 -1.674 -7.059 1.00 96.69 94 THR A CA 1
ATOM 750 C C . THR A 1 94 ? 3.441 -0.573 -6.970 1.00 96.69 94 THR A C 1
ATOM 752 O O . THR A 1 94 ? 3.789 0.597 -6.849 1.00 96.69 94 THR A O 1
ATOM 755 N N . HIS A 1 95 ? 2.156 -0.933 -6.991 1.00 96.25 95 HIS A N 1
ATOM 756 C CA . HIS A 1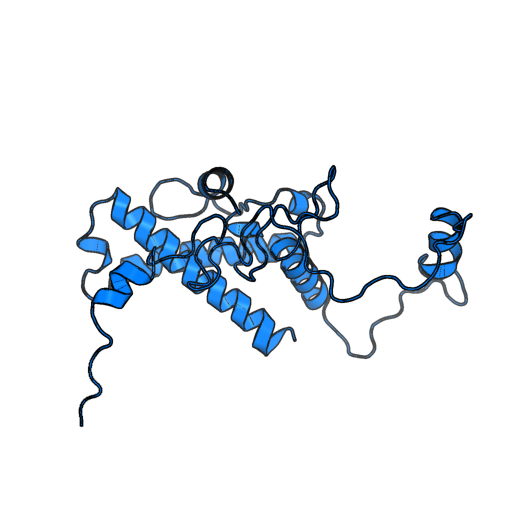 95 ? 1.070 0.043 -6.879 1.00 96.25 95 HIS A CA 1
ATOM 757 C C . HIS A 1 95 ? 0.925 0.605 -5.462 1.00 96.25 95 HIS A C 1
ATOM 759 O O . HIS A 1 95 ? 0.462 1.734 -5.309 1.00 96.25 95 HIS A O 1
ATOM 765 N N . ASP A 1 96 ? 1.333 -0.147 -4.440 1.00 96.94 96 ASP A N 1
ATOM 766 C CA . ASP A 1 96 ? 1.379 0.344 -3.065 1.00 96.94 96 ASP A CA 1
ATOM 767 C C . ASP A 1 96 ? 2.421 1.449 -2.894 1.00 96.94 96 ASP A C 1
ATOM 769 O O . ASP A 1 96 ? 2.097 2.536 -2.420 1.00 96.94 96 ASP A O 1
ATOM 773 N N . LEU A 1 97 ? 3.642 1.201 -3.374 1.00 96.06 97 LEU A N 1
ATOM 774 C CA . LEU A 1 97 ? 4.778 2.103 -3.193 1.00 96.06 97 LEU A CA 1
ATOM 775 C C . LEU A 1 97 ? 4.814 3.267 -4.190 1.00 96.06 97 LEU A C 1
ATOM 777 O O . LEU A 1 97 ? 5.386 4.315 -3.883 1.00 96.06 97 LEU A O 1
ATOM 781 N N . PHE A 1 98 ? 4.252 3.094 -5.390 1.00 96.06 98 PHE A N 1
ATOM 782 C CA . PHE A 1 98 ? 4.444 4.029 -6.497 1.00 96.06 98 PHE A CA 1
ATOM 783 C C . PHE A 1 98 ? 3.132 4.417 -7.180 1.00 96.06 98 PHE A C 1
ATOM 785 O O . PHE A 1 98 ? 2.331 3.575 -7.590 1.00 96.06 98 PHE A O 1
ATOM 792 N N . ASN A 1 99 ? 2.945 5.722 -7.369 1.00 95.75 99 ASN A N 1
ATOM 793 C CA . ASN A 1 99 ? 1.912 6.311 -8.208 1.00 95.75 99 ASN A CA 1
ATOM 794 C C . ASN A 1 99 ? 2.404 7.652 -8.767 1.00 95.75 99 ASN A C 1
ATOM 796 O O . ASN A 1 99 ? 2.282 8.688 -8.119 1.00 95.75 99 ASN A O 1
ATOM 800 N N . THR A 1 100 ? 3.019 7.629 -9.944 1.00 95.94 100 THR A N 1
ATOM 801 C CA . THR A 1 100 ? 3.634 8.813 -10.553 1.00 95.94 100 THR A CA 1
ATOM 802 C C . THR A 1 100 ? 2.582 9.822 -11.009 1.00 95.94 100 THR A C 1
ATOM 804 O O . THR A 1 100 ? 1.633 9.450 -11.694 1.00 95.94 100 THR A O 1
ATOM 807 N N . ASP A 1 101 ? 2.767 11.097 -10.661 1.00 95.88 101 ASP A N 1
ATOM 808 C CA . ASP A 1 101 ? 1.909 12.171 -11.167 1.00 95.88 101 ASP A CA 1
ATOM 809 C C . ASP A 1 101 ? 2.105 12.369 -12.682 1.00 95.88 101 ASP A C 1
ATOM 811 O O . ASP A 1 101 ? 3.228 12.365 -13.197 1.00 95.88 101 ASP A O 1
ATOM 815 N N . GLU A 1 102 ? 1.002 12.534 -13.415 1.00 94.00 102 GLU A N 1
ATOM 816 C CA . GLU A 1 102 ? 1.034 12.681 -14.875 1.00 94.00 102 GLU A CA 1
ATOM 817 C C . GLU A 1 102 ? 1.637 14.020 -15.325 1.00 94.00 102 GLU A C 1
ATOM 819 O O . GLU A 1 102 ? 2.217 14.096 -16.411 1.00 94.00 102 GLU A O 1
ATOM 824 N N . ARG A 1 103 ? 1.512 15.072 -14.504 1.00 96.38 103 ARG A N 1
ATOM 825 C CA . ARG A 1 103 ? 1.995 16.428 -14.802 1.00 96.38 103 ARG A CA 1
ATOM 826 C C . ARG A 1 103 ? 3.433 16.618 -14.338 1.00 96.38 103 ARG A C 1
ATOM 828 O O . ARG A 1 103 ? 4.214 17.250 -15.044 1.00 96.38 103 ARG A O 1
ATOM 835 N N . ASP A 1 104 ? 3.788 16.060 -13.183 1.00 96.00 104 ASP A N 1
ATOM 836 C CA . ASP A 1 104 ? 5.150 16.067 -12.650 1.00 96.00 104 ASP A CA 1
ATOM 837 C C . ASP A 1 104 ? 5.622 14.650 -12.304 1.00 96.00 104 ASP A C 1
ATOM 839 O O . ASP A 1 104 ? 5.450 14.150 -11.191 1.00 96.00 104 ASP A O 1
ATOM 843 N N . ARG A 1 105 ? 6.335 14.025 -13.248 1.00 94.06 105 ARG A N 1
ATOM 844 C CA . ARG A 1 105 ? 6.870 12.665 -13.083 1.00 94.06 105 ARG A CA 1
ATOM 845 C C . ARG A 1 105 ? 7.889 12.516 -11.947 1.00 94.06 105 ARG A C 1
ATOM 847 O O . ARG A 1 105 ? 8.298 11.395 -11.649 1.00 94.06 105 ARG A O 1
ATOM 854 N N . SER A 1 106 ? 8.328 13.611 -11.320 1.00 94.56 106 SER A N 1
ATOM 855 C CA . SER A 1 106 ? 9.183 13.556 -10.133 1.00 94.56 106 SER A CA 1
ATOM 856 C C . SER A 1 106 ? 8.410 13.290 -8.839 1.00 94.56 106 SER A C 1
ATOM 858 O O . SER A 1 106 ? 9.045 13.006 -7.825 1.00 94.56 106 SER A O 1
ATOM 860 N N . VAL A 1 107 ? 7.074 13.347 -8.859 1.00 96.56 107 VAL A N 1
ATOM 861 C CA . VAL A 1 107 ? 6.213 13.251 -7.673 1.00 96.56 107 VAL A CA 1
ATOM 862 C C . VAL A 1 107 ? 5.519 11.891 -7.579 1.00 96.56 107 VAL A C 1
ATOM 864 O O . VAL A 1 107 ? 4.946 11.386 -8.545 1.00 96.56 107 VAL A O 1
ATOM 867 N N . ASN A 1 108 ? 5.537 11.321 -6.373 1.00 96.38 108 ASN A N 1
ATOM 868 C CA . ASN A 1 108 ? 4.725 10.188 -5.957 1.00 96.38 108 ASN A CA 1
ATOM 869 C C . ASN A 1 108 ? 3.417 10.680 -5.334 1.00 96.38 108 ASN A C 1
ATOM 871 O O . ASN A 1 108 ? 3.439 11.359 -4.310 1.00 96.38 108 ASN A O 1
ATOM 875 N N . THR A 1 109 ? 2.277 10.324 -5.910 1.00 95.38 109 THR A N 1
ATOM 876 C CA . THR A 1 109 ? 0.944 10.707 -5.420 1.00 95.38 109 THR A CA 1
ATOM 877 C C . THR A 1 109 ? 0.394 9.748 -4.360 1.00 95.38 109 THR A C 1
ATOM 879 O O . THR A 1 109 ? -0.487 10.144 -3.598 1.00 95.38 109 THR A O 1
ATOM 882 N N . THR A 1 110 ? 0.926 8.522 -4.264 1.00 95.12 110 THR A N 1
ATOM 883 C CA . THR A 1 110 ? 0.661 7.581 -3.156 1.00 95.12 110 THR A CA 1
ATOM 884 C C . THR A 1 110 ? 1.738 7.705 -2.073 1.00 95.12 110 THR A C 1
ATOM 886 O O . THR A 1 110 ? 2.657 8.516 -2.182 1.00 95.12 110 THR A O 1
ATOM 889 N N . LYS A 1 111 ? 1.615 6.912 -1.009 1.00 93.44 111 LYS A N 1
ATOM 890 C CA . LYS A 1 111 ? 2.590 6.796 0.080 1.00 93.44 111 LYS A CA 1
ATOM 891 C C . LYS A 1 111 ? 3.779 5.930 -0.323 1.00 93.44 111 LYS A C 1
ATOM 893 O O . LYS A 1 111 ? 3.621 4.948 -1.032 1.00 93.44 111 LYS A O 1
ATOM 898 N N . SER A 1 112 ? 4.957 6.226 0.219 1.00 94.38 112 SER A N 1
ATOM 899 C CA . SER A 1 112 ? 6.177 5.443 -0.048 1.00 94.38 112 SER A CA 1
ATOM 900 C C . SER A 1 112 ? 6.466 4.390 1.035 1.00 94.38 112 SER A C 1
ATOM 902 O O . SER A 1 112 ? 7.620 4.033 1.267 1.00 94.38 112 SER A O 1
ATOM 904 N N . TYR A 1 113 ? 5.434 3.914 1.734 1.00 94.81 113 TYR A N 1
ATOM 905 C CA . TYR A 1 113 ? 5.532 2.864 2.749 1.00 94.81 113 TYR A CA 1
ATOM 906 C C . TYR A 1 113 ? 4.772 1.623 2.289 1.00 94.81 113 TYR A C 1
ATOM 908 O O . TYR A 1 113 ? 3.722 1.749 1.676 1.00 94.81 113 TYR A O 1
ATOM 916 N N . ALA A 1 114 ? 5.256 0.435 2.657 1.00 95.00 114 ALA A N 1
ATOM 917 C CA . ALA A 1 114 ? 4.502 -0.806 2.490 1.00 95.00 114 ALA A CA 1
ATOM 918 C C . ALA A 1 114 ? 3.377 -0.884 3.542 1.00 95.00 114 ALA A C 1
ATOM 920 O O . ALA A 1 114 ? 3.541 -1.504 4.597 1.00 95.00 114 ALA A O 1
ATOM 921 N N . ASP A 1 115 ? 2.275 -0.170 3.312 1.00 94.56 115 ASP A N 1
ATOM 922 C CA . ASP A 1 115 ? 1.147 -0.040 4.245 1.00 94.56 115 ASP A CA 1
ATOM 923 C C . ASP A 1 115 ? -0.201 -0.474 3.648 1.00 94.56 115 ASP A C 1
ATOM 925 O O . ASP A 1 115 ? -1.244 -0.264 4.279 1.00 94.56 115 ASP A O 1
ATOM 929 N N . LEU A 1 116 ? -0.175 -1.125 2.478 1.00 96.88 116 LEU A N 1
ATOM 930 C CA . LEU A 1 116 ? -1.355 -1.621 1.773 1.00 96.88 116 LEU A CA 1
ATOM 931 C C . LEU A 1 116 ? -2.325 -0.482 1.394 1.00 96.88 116 LEU A C 1
ATOM 933 O O . LEU A 1 116 ? -3.554 -0.602 1.467 1.00 96.88 116 LEU A O 1
ATOM 937 N N . SER A 1 117 ? -1.758 0.642 0.962 1.00 95.81 117 SER A N 1
ATOM 938 C CA . SER A 1 117 ? -2.455 1.806 0.419 1.00 95.81 117 SER A CA 1
ATOM 939 C C . SER A 1 117 ? -3.440 1.492 -0.710 1.00 95.81 117 SER A C 1
ATOM 941 O O . SER A 1 117 ? -4.481 2.144 -0.745 1.00 95.81 117 SER A O 1
ATOM 943 N N . PRO A 1 118 ? -3.227 0.497 -1.592 1.00 96.94 118 PRO A N 1
ATOM 944 C CA . PRO A 1 118 ? -4.210 0.143 -2.603 1.00 96.94 118 PRO A CA 1
ATOM 945 C C . PRO A 1 118 ? -5.567 -0.262 -2.031 1.00 96.94 118 PRO A C 1
ATOM 947 O O . PRO A 1 118 ? -6.605 0.061 -2.604 1.00 96.94 118 PRO A O 1
ATOM 950 N N . LEU A 1 119 ? -5.566 -0.922 -0.868 1.00 97.50 119 LEU A N 1
ATOM 951 C CA . LEU A 1 119 ? -6.786 -1.295 -0.163 1.00 97.50 119 LEU A CA 1
ATOM 952 C C . LEU A 1 119 ? -7.378 -0.099 0.589 1.00 97.50 119 LEU A C 1
ATOM 954 O O . LEU A 1 119 ? -8.561 0.193 0.440 1.00 97.50 119 LEU A O 1
ATOM 958 N N . TYR A 1 120 ? -6.559 0.582 1.396 1.00 97.19 120 TYR A N 1
ATOM 959 C CA . TYR A 1 120 ? -7.030 1.571 2.377 1.00 97.19 120 TYR A CA 1
ATOM 960 C C . TYR A 1 120 ? -7.034 3.022 1.897 1.00 97.19 120 TYR A C 1
ATOM 962 O O . TYR A 1 120 ? -7.548 3.886 2.602 1.00 97.19 120 TYR A O 1
ATOM 970 N N . GLY A 1 121 ? -6.422 3.314 0.757 1.00 95.75 121 GLY A N 1
ATOM 971 C CA . GLY A 1 121 ? -6.217 4.660 0.241 1.00 95.75 121 GLY A CA 1
ATOM 972 C C . GLY A 1 121 ? -5.072 5.418 0.913 1.00 95.75 121 GLY A C 1
ATOM 973 O O . GLY A 1 121 ? -4.490 5.000 1.921 1.00 95.75 121 GLY A O 1
ATOM 974 N N . TRP A 1 122 ? -4.760 6.574 0.326 1.00 94.69 122 TRP A N 1
ATOM 975 C CA . TRP A 1 122 ? -3.698 7.481 0.767 1.00 94.69 122 TRP A CA 1
ATOM 976 C C . TRP A 1 122 ? -4.139 8.893 1.142 1.00 94.69 122 TRP A C 1
ATOM 978 O O . TRP A 1 122 ? -3.317 9.751 1.436 1.00 94.69 122 TRP A O 1
ATOM 988 N N . THR A 1 123 ? -5.443 9.135 1.178 1.00 94.56 123 THR A N 1
ATOM 989 C CA . THR A 1 123 ? -6.029 10.363 1.715 1.00 94.56 123 THR A CA 1
ATOM 990 C C . THR A 1 123 ? -7.216 9.986 2.584 1.00 94.56 123 THR A C 1
ATOM 992 O O . THR A 1 123 ? -7.787 8.905 2.422 1.00 94.56 123 THR A O 1
ATOM 995 N N . LYS A 1 124 ? -7.652 10.887 3.466 1.00 92.44 124 LYS A N 1
ATOM 996 C CA . LYS A 1 124 ? -8.871 10.665 4.252 1.00 92.44 124 LYS A CA 1
ATOM 997 C C . LYS A 1 124 ? -10.086 10.391 3.354 1.00 92.44 124 LYS A C 1
ATOM 999 O O . LYS A 1 124 ? -10.813 9.438 3.592 1.00 92.44 124 LYS A O 1
ATOM 1004 N N . LYS A 1 125 ? -10.220 11.132 2.248 1.00 94.75 125 LYS A N 1
ATOM 1005 C CA . LYS A 1 125 ? -11.290 10.941 1.256 1.00 94.75 125 LYS A CA 1
ATOM 1006 C C . LYS A 1 125 ? -11.278 9.540 0.637 1.00 94.75 125 LYS A C 1
ATOM 1008 O O . LYS A 1 125 ? -12.327 8.911 0.540 1.00 94.75 125 LYS A O 1
ATOM 1013 N N . THR A 1 126 ? -10.115 9.054 0.198 1.00 95.00 126 THR A N 1
ATOM 1014 C CA . THR A 1 126 ? -10.022 7.721 -0.421 1.00 95.00 126 THR A CA 1
ATOM 1015 C C . THR A 1 126 ? -10.202 6.608 0.605 1.00 95.00 126 THR A C 1
ATOM 1017 O O . THR A 1 126 ? -10.892 5.633 0.318 1.00 95.00 126 THR A O 1
ATOM 1020 N N . GLN A 1 127 ? -9.701 6.786 1.827 1.00 95.00 127 GLN A N 1
ATOM 1021 C CA . GLN A 1 127 ? -9.957 5.854 2.922 1.00 95.00 127 GLN A CA 1
ATOM 1022 C C . GLN A 1 127 ? -11.440 5.773 3.298 1.00 95.00 127 GLN A C 1
ATOM 1024 O O . GLN A 1 127 ? -11.984 4.680 3.436 1.00 95.00 127 GLN A O 1
ATOM 1029 N N . ASP A 1 128 ? -12.119 6.908 3.426 1.00 94.25 128 ASP A N 1
ATOM 1030 C CA . ASP A 1 128 ? -13.537 6.932 3.781 1.00 94.25 128 ASP A CA 1
ATOM 1031 C C . ASP A 1 128 ? -14.411 6.370 2.645 1.00 94.25 128 ASP A C 1
ATOM 1033 O O . ASP A 1 128 ? -15.471 5.805 2.899 1.00 94.25 128 ASP A O 1
ATOM 1037 N N . SER A 1 129 ? -13.943 6.436 1.390 1.00 95.31 129 SER A N 1
ATOM 1038 C CA . SER A 1 129 ? -14.662 5.869 0.240 1.00 95.31 129 SER A CA 1
ATOM 1039 C C . SER A 1 129 ? -14.815 4.345 0.296 1.00 95.31 129 SER A C 1
ATOM 1041 O O . SER A 1 129 ? -15.839 3.826 -0.156 1.00 95.31 129 SER A O 1
ATOM 1043 N N . VAL A 1 130 ? -13.848 3.637 0.889 1.00 95.62 130 VAL A 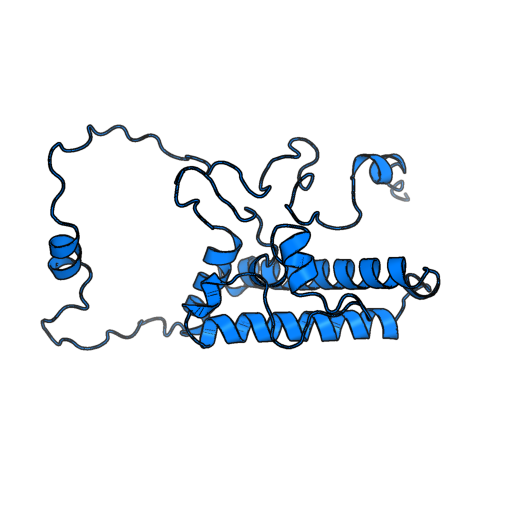N 1
ATOM 1044 C CA . VAL A 1 130 ? -13.868 2.170 1.026 1.00 95.62 130 VAL A CA 1
ATOM 1045 C C . VAL A 1 130 ? -14.443 1.693 2.352 1.00 95.62 130 VAL A C 1
ATOM 1047 O O . VAL A 1 130 ? -14.797 0.524 2.477 1.00 95.62 130 VAL A O 1
ATOM 1050 N N . ARG A 1 131 ? -14.569 2.577 3.344 1.00 95.12 131 ARG A N 1
ATOM 1051 C CA . ARG A 1 131 ? -15.217 2.258 4.618 1.00 95.12 131 ARG A CA 1
ATOM 1052 C C . ARG A 1 131 ? -16.730 2.222 4.449 1.00 95.12 131 ARG A C 1
ATOM 1054 O O . ARG A 1 131 ? -17.313 2.997 3.692 1.00 95.12 131 ARG A O 1
ATOM 1061 N N . THR A 1 132 ? -17.387 1.338 5.190 1.00 91.00 132 THR A N 1
ATOM 1062 C CA . THR A 1 132 ? -18.849 1.392 5.368 1.00 91.00 132 THR A CA 1
ATOM 1063 C C . THR A 1 132 ? -19.260 2.611 6.201 1.00 91.00 132 THR A C 1
ATOM 1065 O O . THR A 1 132 ? -20.393 3.073 6.097 1.00 91.00 132 THR A O 1
ATOM 1068 N N . GLY A 1 133 ? -18.334 3.144 7.010 1.00 77.38 133 GLY A N 1
ATOM 1069 C CA . GLY A 1 133 ? -18.574 4.247 7.945 1.00 77.38 133 GLY A CA 1
ATOM 1070 C C . GLY A 1 133 ? -19.366 3.828 9.188 1.00 77.38 133 GLY A C 1
ATOM 1071 O O . GLY A 1 133 ? -19.790 4.691 9.953 1.00 77.38 133 GLY A O 1
ATOM 1072 N N . LYS A 1 134 ? -19.595 2.519 9.348 1.00 77.62 134 LYS A N 1
ATOM 1073 C CA . LYS A 1 134 ? -20.273 1.870 10.473 1.00 77.62 134 LYS A CA 1
ATOM 1074 C C . LYS A 1 134 ? -19.653 0.497 10.710 1.00 77.62 134 LYS A C 1
ATOM 1076 O O . LYS A 1 134 ? -19.149 -0.124 9.774 1.00 77.62 134 LYS A O 1
ATOM 1081 N N . ASP A 1 135 ? -19.740 -0.002 11.933 1.00 78.12 135 ASP A N 1
ATOM 1082 C CA . ASP A 1 135 ? -19.305 -1.352 12.309 1.00 78.12 135 ASP A CA 1
ATOM 1083 C C . ASP A 1 135 ? -17.813 -1.654 12.109 1.00 78.12 135 ASP A C 1
ATOM 1085 O O . ASP A 1 135 ? -17.439 -2.819 12.164 1.00 78.12 135 ASP A O 1
ATOM 1089 N N . ARG A 1 136 ? -16.959 -0.641 11.922 1.00 84.00 136 ARG A N 1
ATOM 1090 C CA . ARG A 1 136 ? -15.502 -0.686 11.692 1.00 84.00 136 ARG A CA 1
ATOM 1091 C C . ARG A 1 136 ? -15.027 -1.372 10.407 1.00 84.00 136 ARG A C 1
ATOM 1093 O O . ARG A 1 136 ? -13.838 -1.666 10.290 1.00 84.00 136 ARG A O 1
ATOM 1100 N N . LEU A 1 137 ? -15.933 -1.668 9.477 1.00 93.75 137 LEU A N 1
ATOM 1101 C CA . LEU A 1 137 ? -15.650 -2.524 8.323 1.00 93.75 137 LEU A CA 1
ATOM 1102 C C . LEU A 1 137 ? -15.272 -1.739 7.060 1.00 93.75 137 LEU A C 1
ATOM 1104 O O . LEU A 1 137 ? -15.620 -0.570 6.851 1.00 93.75 137 LEU A O 1
ATOM 1108 N N . LEU A 1 138 ? -14.587 -2.440 6.163 1.00 97.19 138 LEU A N 1
ATOM 1109 C CA . LEU A 1 138 ? -14.516 -2.084 4.756 1.00 97.19 138 LEU A CA 1
ATOM 1110 C C . LEU A 1 138 ? -15.759 -2.596 4.027 1.00 97.19 138 LEU A C 1
ATOM 1112 O O . LEU A 1 138 ? -16.308 -3.651 4.357 1.00 97.19 138 LEU A O 1
ATOM 1116 N N . LYS A 1 139 ? -16.170 -1.875 2.982 1.00 97.06 139 LYS A N 1
ATOM 1117 C CA . LYS A 1 139 ? -17.171 -2.361 2.031 1.00 97.06 139 LYS A CA 1
ATOM 1118 C C . LYS A 1 139 ? -16.681 -3.689 1.432 1.00 97.06 139 LYS A C 1
ATOM 1120 O O . LYS A 1 139 ? -15.503 -3.763 1.060 1.00 97.06 139 LYS A O 1
ATOM 1125 N N . PRO A 1 140 ? -17.544 -4.716 1.335 1.00 95.88 140 PRO A N 1
ATOM 1126 C CA . PRO A 1 140 ? -17.148 -6.020 0.817 1.00 95.88 140 PRO A CA 1
ATOM 1127 C C . PRO A 1 140 ? -16.506 -5.914 -0.566 1.00 95.88 140 PRO A C 1
ATOM 1129 O O . PRO A 1 140 ? -17.053 -5.259 -1.453 1.00 95.88 140 PRO A O 1
ATOM 1132 N N . ASP A 1 141 ? -15.349 -6.557 -0.724 1.00 94.81 141 ASP A N 1
ATOM 1133 C CA . ASP A 1 141 ? -14.627 -6.711 -1.992 1.00 94.81 141 ASP A CA 1
ATOM 1134 C C . ASP A 1 141 ? -14.309 -5.377 -2.707 1.00 94.81 141 ASP A C 1
ATOM 1136 O O . ASP A 1 141 ? -14.160 -5.328 -3.927 1.00 94.81 141 ASP A O 1
ATOM 1140 N N . GLN A 1 142 ? -14.172 -4.286 -1.941 1.00 94.88 142 GLN A N 1
ATOM 1141 C CA . GLN A 1 142 ? -13.772 -2.968 -2.442 1.00 94.88 142 GLN A CA 1
ATOM 1142 C C . GLN A 1 142 ? -12.353 -2.576 -2.019 1.00 94.88 142 GLN A C 1
ATOM 1144 O O . GLN A 1 142 ? -11.844 -2.980 -0.972 1.00 94.88 142 GLN A O 1
ATOM 1149 N N . PHE A 1 143 ? -11.723 -1.741 -2.837 1.00 96.19 143 PHE A N 1
ATOM 1150 C CA . PHE A 1 143 ? -10.387 -1.195 -2.621 1.00 96.19 143 PHE A CA 1
ATOM 1151 C C . PHE A 1 143 ? -10.316 0.235 -3.168 1.00 96.19 143 PHE A C 1
ATOM 1153 O O . PHE A 1 143 ? -11.122 0.631 -4.011 1.00 96.19 143 PHE A O 1
ATOM 1160 N N . ALA A 1 144 ? -9.391 1.030 -2.636 1.00 96.50 144 ALA A N 1
ATOM 1161 C CA . ALA A 1 144 ? -9.366 2.476 -2.844 1.00 96.50 144 ALA A CA 1
ATOM 1162 C C . ALA A 1 144 ? -8.729 2.879 -4.179 1.00 96.50 144 ALA A C 1
ATOM 1164 O O . ALA A 1 144 ? -9.068 3.920 -4.740 1.00 96.50 144 ALA A O 1
ATOM 1165 N N . ASP A 1 145 ? -7.786 2.077 -4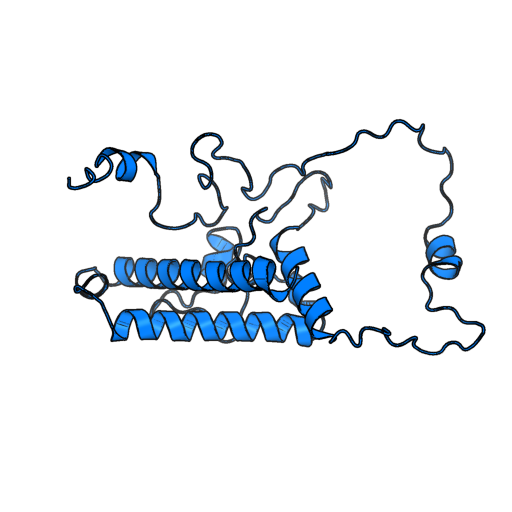.670 1.00 95.69 145 ASP A N 1
ATOM 1166 C CA . ASP A 1 145 ? -7.014 2.390 -5.865 1.00 95.69 145 ASP A CA 1
ATOM 1167 C C . ASP A 1 145 ? -7.694 1.889 -7.144 1.00 95.69 145 ASP A C 1
ATOM 1169 O O . ASP A 1 145 ? -7.805 0.689 -7.401 1.00 95.69 145 ASP A O 1
ATOM 1173 N N . ASN A 1 146 ? -8.114 2.826 -7.989 1.00 93.44 146 ASN A N 1
ATOM 1174 C CA . ASN A 1 146 ? -8.767 2.532 -9.258 1.00 93.44 146 ASN A CA 1
ATOM 1175 C C . ASN A 1 146 ? -7.803 2.009 -10.344 1.00 93.44 146 ASN A C 1
ATOM 1177 O O . ASN A 1 146 ? -8.244 1.505 -11.375 1.00 93.44 146 ASN A O 1
ATOM 1181 N N . ARG A 1 147 ? -6.485 2.048 -10.147 1.00 94.12 147 ARG A N 1
ATOM 1182 C CA . ARG A 1 147 ? -5.545 1.471 -11.125 1.00 94.12 147 ARG A CA 1
ATOM 1183 C C . ARG A 1 147 ? -5.692 -0.048 -11.237 1.00 94.12 147 ARG A C 1
ATOM 1185 O O . ARG A 1 147 ? -5.363 -0.627 -12.269 1.00 94.12 147 ARG A O 1
ATOM 1192 N N . PHE A 1 148 ? -6.263 -0.687 -10.216 1.00 94.00 148 PHE A N 1
ATOM 1193 C CA . PHE A 1 148 ? -6.499 -2.128 -10.181 1.00 94.00 148 PHE A CA 1
ATOM 1194 C C . PHE A 1 148 ? -7.622 -2.602 -11.110 1.00 94.00 148 PHE A C 1
ATOM 1196 O O . PHE A 1 148 ? -7.658 -3.786 -11.431 1.00 94.00 148 PHE A O 1
ATOM 1203 N N . TRP A 1 149 ? -8.465 -1.701 -11.632 1.00 91.12 149 TRP A N 1
ATOM 1204 C CA . TRP A 1 149 ? -9.430 -2.039 -12.690 1.00 91.12 149 TRP A CA 1
ATOM 1205 C C . TRP A 1 149 ? -8.749 -2.446 -14.005 1.00 91.12 149 TRP A C 1
ATOM 1207 O O . TRP A 1 149 ? -9.336 -3.175 -14.798 1.00 91.12 149 TRP A O 1
ATOM 1217 N N . LEU A 1 150 ? -7.507 -2.000 -14.226 1.00 91.75 150 LEU A N 1
ATOM 1218 C CA . LEU A 1 150 ? -6.695 -2.352 -15.395 1.00 91.75 150 LEU A CA 1
ATOM 1219 C C . LEU A 1 150 ? -5.780 -3.561 -15.141 1.00 91.75 150 LEU A C 1
ATOM 1221 O O . LEU A 1 150 ? -5.061 -3.989 -16.042 1.00 91.75 150 LEU A O 1
ATOM 1225 N N . GLN A 1 151 ? -5.772 -4.096 -13.917 1.00 94.62 151 GLN A N 1
ATOM 1226 C CA . GLN A 1 151 ? -4.899 -5.201 -13.533 1.00 94.62 151 GLN A CA 1
ATOM 1227 C C . GLN A 1 151 ? -5.572 -6.554 -13.758 1.00 94.62 151 GLN A C 1
ATOM 1229 O O . GLN A 1 151 ? -6.790 -6.679 -13.874 1.00 94.62 151 GLN A O 1
ATOM 1234 N N . THR A 1 152 ? -4.757 -7.606 -13.811 1.00 94.00 152 THR A N 1
ATOM 1235 C CA . THR A 1 152 ? -5.269 -8.975 -13.959 1.00 94.00 152 THR A CA 1
ATOM 1236 C C . THR A 1 152 ? -6.063 -9.421 -12.727 1.00 94.00 152 THR A C 1
ATOM 1238 O O . THR A 1 152 ? -5.795 -8.988 -11.603 1.00 94.00 152 THR A O 1
ATOM 1241 N N . ALA A 1 153 ? -6.997 -10.357 -12.923 1.00 94.69 153 ALA A N 1
ATOM 1242 C CA . ALA A 1 153 ? -7.854 -10.879 -11.855 1.00 94.69 153 ALA A CA 1
ATOM 1243 C C . ALA A 1 153 ? -7.073 -11.471 -10.663 1.00 94.69 153 ALA A C 1
ATOM 1245 O O . ALA A 1 153 ? -7.546 -11.434 -9.530 1.00 94.69 153 ALA A O 1
ATOM 1246 N N . GLY A 1 154 ? -5.862 -11.993 -10.892 1.00 95.19 154 GLY A N 1
ATOM 1247 C CA . GLY A 1 154 ? -5.006 -12.498 -9.816 1.00 95.19 154 GLY A CA 1
ATOM 1248 C C . GLY A 1 154 ? -4.597 -11.405 -8.826 1.00 95.19 154 GLY A C 1
ATOM 1249 O O . GLY A 1 154 ? -4.627 -11.621 -7.617 1.00 95.19 154 GLY A O 1
ATOM 1250 N N . VAL A 1 155 ? -4.301 -10.202 -9.324 1.00 95.81 155 VAL A N 1
ATOM 1251 C CA . VAL A 1 155 ? -3.930 -9.047 -8.494 1.00 95.81 155 VAL A CA 1
ATOM 1252 C C . VAL A 1 155 ? -5.137 -8.548 -7.696 1.00 95.81 155 VAL A C 1
ATOM 1254 O O . VAL A 1 155 ? -5.035 -8.317 -6.492 1.00 95.81 155 VAL A O 1
ATOM 1257 N N . THR A 1 156 ? -6.300 -8.412 -8.340 1.00 95.81 156 THR A N 1
ATOM 1258 C CA . THR A 1 156 ? -7.523 -7.946 -7.664 1.00 95.81 156 THR A CA 1
ATOM 1259 C C . THR A 1 156 ? -8.016 -8.950 -6.621 1.00 95.81 156 THR A C 1
ATOM 1261 O O . THR A 1 156 ? -8.481 -8.548 -5.556 1.00 95.81 156 THR A O 1
ATOM 1264 N N . THR A 1 157 ? -7.824 -10.252 -6.857 1.00 96.44 157 THR A N 1
ATOM 1265 C CA . THR A 1 157 ? -8.138 -11.309 -5.880 1.00 96.44 157 THR A CA 1
ATOM 1266 C C . THR A 1 157 ? -7.319 -11.164 -4.594 1.00 96.44 157 THR A C 1
ATOM 1268 O O . THR A 1 157 ? -7.862 -11.351 -3.505 1.00 96.44 157 THR A O 1
ATOM 1271 N N . LEU A 1 158 ? -6.039 -10.773 -4.679 1.00 96.81 158 LEU A N 1
ATOM 1272 C CA . LEU A 1 158 ? -5.222 -10.500 -3.488 1.00 96.81 158 LEU A CA 1
ATOM 1273 C C . LEU A 1 158 ? -5.798 -9.342 -2.662 1.00 96.81 158 LEU A C 1
ATOM 1275 O O . LEU A 1 158 ? -5.867 -9.435 -1.437 1.00 96.81 158 LEU A O 1
ATOM 1279 N N . LEU A 1 159 ? -6.260 -8.270 -3.312 1.00 97.25 159 LEU A N 1
ATOM 1280 C CA . LEU A 1 159 ? -6.905 -7.152 -2.614 1.00 97.25 159 LEU A CA 1
ATOM 1281 C C . LEU A 1 159 ? -8.212 -7.564 -1.940 1.00 97.25 159 LEU A C 1
ATOM 1283 O O . LEU A 1 159 ? -8.452 -7.175 -0.799 1.00 97.25 159 LEU A O 1
ATOM 1287 N N . VAL A 1 160 ? -9.022 -8.385 -2.608 1.00 97.44 160 VAL A N 1
ATOM 1288 C CA . VAL A 1 160 ? -10.237 -8.967 -2.024 1.00 97.44 160 VAL A CA 1
ATOM 1289 C C . VAL A 1 160 ? -9.902 -9.810 -0.792 1.00 97.44 160 VAL A C 1
ATOM 1291 O O . VAL A 1 160 ? -10.557 -9.677 0.242 1.00 97.44 160 VAL A O 1
ATOM 1294 N N . LEU A 1 161 ? -8.847 -10.628 -0.853 1.00 97.81 161 LEU A N 1
ATOM 1295 C CA . LEU A 1 161 ? -8.391 -11.418 0.290 1.00 97.81 161 LEU A CA 1
ATOM 1296 C C . LEU A 1 161 ? -8.007 -10.520 1.472 1.00 97.81 161 LEU A C 1
ATOM 1298 O O . LEU A 1 161 ? -8.464 -10.752 2.591 1.00 97.81 161 LEU A O 1
ATOM 1302 N N . PHE A 1 162 ? -7.219 -9.468 1.235 1.00 98.25 162 PHE A N 1
ATOM 1303 C CA . PHE A 1 162 ? -6.848 -8.533 2.294 1.00 98.25 162 PHE A CA 1
ATOM 1304 C C . PHE A 1 162 ? -8.036 -7.716 2.822 1.00 98.25 162 PHE A C 1
ATOM 1306 O O . PHE A 1 162 ? -8.079 -7.451 4.024 1.00 98.25 162 PHE A O 1
ATOM 1313 N N . ASN A 1 163 ? -9.004 -7.349 1.975 1.00 98.12 163 ASN A N 1
ATOM 1314 C CA . ASN A 1 163 ? -10.255 -6.702 2.389 1.00 98.12 163 ASN A CA 1
ATOM 1315 C C . ASN A 1 163 ? -11.027 -7.601 3.366 1.00 98.12 163 ASN A C 1
ATOM 1317 O O . ASN A 1 163 ? -11.329 -7.200 4.490 1.00 98.12 163 ASN A O 1
ATOM 1321 N N . ARG A 1 164 ? -11.269 -8.856 2.975 1.00 98.00 164 ARG A N 1
ATOM 1322 C CA . ARG A 1 164 ? -11.979 -9.830 3.812 1.00 98.00 164 ARG A CA 1
ATOM 1323 C C . ARG A 1 164 ? -11.218 -10.130 5.099 1.00 98.00 164 ARG A C 1
ATOM 1325 O O . ARG A 1 164 ? -11.833 -10.208 6.159 1.00 98.00 164 ARG A O 1
ATOM 1332 N N . ASN A 1 165 ? -9.889 -10.227 5.030 1.00 97.94 165 ASN A N 1
ATOM 1333 C CA . ASN A 1 165 ? -9.048 -10.405 6.212 1.00 97.94 165 ASN A CA 1
ATOM 1334 C C . ASN A 1 165 ? -9.178 -9.222 7.183 1.00 97.94 165 ASN A C 1
ATOM 1336 O O . ASN A 1 165 ? -9.284 -9.435 8.388 1.00 97.94 165 ASN A O 1
ATOM 1340 N N . HIS A 1 166 ? -9.222 -7.981 6.680 1.00 98.06 166 HIS A N 1
ATOM 1341 C CA . HIS A 1 166 ? -9.475 -6.807 7.518 1.00 98.06 166 HIS A CA 1
ATOM 1342 C C . HIS A 1 166 ? -10.800 -6.940 8.271 1.00 98.06 166 HIS A C 1
ATOM 1344 O O . HIS A 1 166 ? -10.811 -6.807 9.493 1.00 98.06 166 HIS A O 1
ATOM 1350 N N . ASN A 1 167 ? -11.890 -7.239 7.558 1.00 97.38 167 ASN A N 1
ATOM 1351 C CA . ASN A 1 167 ? -13.218 -7.362 8.161 1.00 97.38 167 ASN A CA 1
ATOM 1352 C C . ASN A 1 167 ? -13.265 -8.488 9.204 1.00 97.38 167 ASN A C 1
ATOM 1354 O O . ASN A 1 167 ? -13.743 -8.277 10.318 1.00 97.38 167 ASN A O 1
ATOM 1358 N N . TYR A 1 168 ? -12.667 -9.640 8.894 1.00 97.19 168 TYR A N 1
ATOM 1359 C CA . TYR A 1 168 ? -12.525 -10.748 9.838 1.00 97.19 168 TYR A CA 1
ATOM 1360 C C . TYR A 1 168 ? -11.765 -10.337 11.111 1.00 97.19 168 TYR A C 1
ATOM 1362 O O . TYR A 1 168 ? -12.212 -10.611 12.225 1.00 97.19 168 TYR A O 1
ATOM 1370 N N . MET A 1 169 ? -10.632 -9.640 10.977 1.00 96.31 169 MET A N 1
ATOM 1371 C CA . MET A 1 169 ? -9.853 -9.173 12.129 1.00 96.31 169 MET A CA 1
ATOM 1372 C C . MET A 1 169 ? -10.608 -8.133 12.955 1.00 96.31 169 MET A C 1
ATOM 1374 O O . MET A 1 169 ? -10.607 -8.212 14.179 1.00 96.31 169 MET A O 1
ATOM 1378 N N . ALA A 1 170 ? -11.270 -7.180 12.303 1.00 95.62 170 ALA A N 1
ATOM 1379 C CA . ALA A 1 170 ? -12.103 -6.170 12.946 1.00 95.62 170 ALA A CA 1
ATOM 1380 C C . ALA A 1 170 ? -13.203 -6.796 13.823 1.00 95.62 170 ALA A C 1
ATOM 1382 O O . ALA A 1 170 ? -13.413 -6.373 14.963 1.00 95.62 170 ALA A O 1
ATOM 1383 N N . GLU A 1 171 ? -13.872 -7.836 13.322 1.00 95.12 171 GLU A N 1
ATOM 1384 C CA . GLU A 1 171 ? -14.854 -8.602 14.091 1.00 95.12 171 GLU A CA 1
ATOM 1385 C C . GLU A 1 171 ? -14.215 -9.350 15.262 1.00 95.12 171 GLU A C 1
ATOM 1387 O O . GLU A 1 171 ? -14.723 -9.285 16.382 1.00 95.12 171 GLU A O 1
ATOM 1392 N N . LYS A 1 172 ? -13.083 -10.025 15.033 1.00 96.38 172 LYS A N 1
ATOM 1393 C CA . LYS A 1 172 ? -12.381 -10.778 16.082 1.00 96.38 172 LYS A CA 1
ATOM 1394 C C . LYS A 1 172 ? -11.854 -9.885 17.200 1.00 96.38 172 LYS A C 1
ATOM 1396 O O . LYS A 1 172 ? -11.964 -10.260 18.363 1.00 96.38 172 LYS A O 1
ATOM 1401 N N . LEU A 1 173 ? -11.347 -8.699 16.869 1.00 95.06 173 LEU A N 1
ATOM 1402 C CA . LEU A 1 173 ? -10.895 -7.715 17.853 1.00 95.06 173 LEU A CA 1
ATOM 1403 C C . LEU A 1 173 ? -12.034 -7.271 18.777 1.00 95.06 173 LEU A C 1
ATOM 1405 O O . LEU A 1 173 ? -11.811 -7.166 19.980 1.00 95.06 173 LEU A O 1
ATOM 1409 N N . LEU A 1 174 ? -13.250 -7.071 18.251 1.00 93.69 174 LEU A N 1
ATOM 1410 C CA . LEU A 1 174 ? -14.413 -6.790 19.101 1.00 93.69 174 LEU A CA 1
ATOM 1411 C C . LEU A 1 174 ? -14.855 -8.021 19.900 1.00 93.69 174 LEU A C 1
ATOM 1413 O O . LEU A 1 174 ? -15.245 -7.879 21.049 1.00 93.69 174 LEU A O 1
ATOM 1417 N N . GLN A 1 175 ? -14.847 -9.215 19.304 1.00 94.69 175 GLN A N 1
ATOM 1418 C CA . GLN A 1 175 ? -15.283 -10.429 20.007 1.00 94.69 175 GLN A CA 1
ATOM 1419 C C . GLN A 1 175 ? -14.401 -10.741 21.220 1.00 94.69 175 GLN A C 1
ATOM 1421 O O . GLN A 1 175 ? -14.911 -11.199 22.237 1.00 94.69 175 GLN A O 1
ATOM 1426 N N . ILE A 1 176 ? -13.091 -10.518 21.099 1.00 95.44 176 ILE A N 1
ATOM 1427 C CA . ILE A 1 176 ? -12.134 -10.739 22.186 1.00 95.44 176 ILE A CA 1
ATOM 1428 C C . ILE A 1 176 ? -12.177 -9.576 23.183 1.00 95.44 176 ILE A C 1
ATOM 1430 O O . ILE A 1 176 ? -12.192 -9.822 24.384 1.00 95.44 176 ILE A O 1
ATOM 1434 N N . ASP A 1 177 ? -12.170 -8.335 22.677 1.00 93.50 177 ASP A N 1
ATOM 1435 C CA . ASP A 1 177 ? -12.184 -7.083 23.449 1.00 93.50 177 ASP A CA 1
ATOM 1436 C C . ASP A 1 177 ? -11.317 -7.114 24.718 1.00 93.50 177 ASP A C 1
ATOM 1438 O O . ASP A 1 177 ? -11.765 -6.860 25.839 1.00 93.50 177 ASP A O 1
ATOM 1442 N N . GLU A 1 178 ? -10.045 -7.465 24.529 1.00 90.81 178 GLU A N 1
ATOM 1443 C CA . GLU A 1 178 ? -9.101 -7.638 25.627 1.00 90.81 178 GLU A CA 1
ATOM 1444 C C . GLU A 1 178 ? -9.030 -6.374 26.503 1.00 90.81 178 GLU A C 1
ATOM 1446 O O . GLU A 1 178 ? -8.856 -5.255 26.010 1.00 90.81 178 GLU A O 1
ATOM 1451 N N . ASN A 1 179 ? -9.158 -6.560 27.821 1.00 90.25 179 ASN A N 1
ATOM 1452 C CA . ASN A 1 179 ? -9.176 -5.493 28.828 1.00 90.25 179 ASN A CA 1
ATOM 1453 C C . ASN A 1 179 ? -10.255 -4.414 28.610 1.00 90.25 179 ASN A C 1
ATOM 1455 O O . ASN A 1 179 ? -10.071 -3.279 29.048 1.00 90.25 179 ASN A O 1
ATOM 1459 N N . TYR A 1 180 ? -11.369 -4.741 27.945 1.00 90.06 180 TYR A N 1
ATOM 1460 C CA . TYR A 1 180 ? -12.456 -3.795 27.647 1.00 90.06 180 TYR A CA 1
ATOM 1461 C C . TYR A 1 180 ? -11.988 -2.565 26.851 1.00 90.06 180 TYR A C 1
ATOM 1463 O O . TYR A 1 180 ? -12.550 -1.467 26.959 1.00 90.06 180 TYR A O 1
ATOM 1471 N N . ARG A 1 181 ? -10.922 -2.728 26.057 1.00 87.69 181 ARG A N 1
ATOM 1472 C CA . ARG A 1 181 ? -10.272 -1.640 25.317 1.00 87.69 181 ARG A CA 1
ATOM 1473 C C . ARG A 1 181 ? -11.217 -0.951 24.334 1.00 87.69 181 ARG A C 1
ATOM 1475 O O . ARG A 1 181 ? -11.080 0.248 24.108 1.00 87.69 181 ARG A O 1
ATOM 1482 N N . PHE A 1 182 ? -12.137 -1.693 23.725 1.00 89.31 182 PHE A N 1
ATOM 1483 C CA . PHE A 1 182 ? -13.060 -1.189 22.714 1.00 89.31 182 PHE A CA 1
ATOM 1484 C C . PHE A 1 182 ? -14.456 -0.944 23.288 1.00 89.31 182 PHE A C 1
ATOM 1486 O O . PHE A 1 182 ? -15.075 0.067 22.948 1.00 89.31 182 PHE A O 1
ATOM 1493 N N . SER A 1 183 ? -14.959 -1.814 24.172 1.00 89.44 183 SER A N 1
ATOM 1494 C CA . SER A 1 183 ? -16.283 -1.633 24.797 1.00 89.44 183 SER A CA 1
ATOM 1495 C C . SER A 1 183 ? -16.384 -0.404 25.702 1.00 89.44 183 SER A C 1
ATOM 1497 O O . SER A 1 183 ? -17.474 0.150 25.835 1.00 89.44 183 SER A O 1
ATOM 1499 N N . SER A 1 184 ? -15.272 0.068 26.268 1.00 89.56 184 SER A N 1
ATOM 1500 C CA . SER A 1 184 ? -15.229 1.305 27.062 1.00 89.56 184 SER A CA 1
ATOM 1501 C C . SER A 1 184 ? -15.365 2.590 26.231 1.00 89.56 184 SER A C 1
ATOM 1503 O O . SER A 1 184 ? -15.664 3.649 26.780 1.00 89.56 184 SER A O 1
ATOM 1505 N N . LEU A 1 185 ? -15.176 2.514 24.910 1.00 89.44 185 LEU A N 1
ATOM 1506 C CA . LEU A 1 185 ? -15.233 3.664 24.008 1.00 89.44 185 LEU A CA 1
ATOM 1507 C C . LEU A 1 185 ? -16.659 3.941 23.521 1.00 89.44 185 LEU A C 1
ATOM 1509 O O . LEU A 1 185 ? -17.476 3.020 23.381 1.00 89.44 185 LEU A O 1
ATOM 1513 N N . ARG A 1 186 ? -16.932 5.209 23.178 1.00 91.38 186 ARG A N 1
ATOM 1514 C CA . ARG A 1 186 ? -18.156 5.604 22.462 1.00 91.38 186 ARG A CA 1
ATOM 1515 C C . ARG A 1 186 ? -18.168 4.987 21.066 1.00 91.38 186 ARG A C 1
ATOM 1517 O O . ARG A 1 186 ? -17.118 4.699 20.506 1.00 91.38 186 ARG A O 1
ATOM 1524 N N . GLU A 1 187 ? -19.348 4.833 20.476 1.00 89.38 187 GLU A N 1
ATOM 1525 C CA . GLU A 1 187 ? -19.537 4.123 19.201 1.00 89.38 187 GLU A CA 1
ATOM 1526 C C . GLU A 1 187 ? -18.614 4.616 18.071 1.00 89.38 187 GLU A C 1
ATOM 1528 O O . GLU A 1 187 ? -17.933 3.812 17.441 1.00 89.38 187 GLU A O 1
ATOM 1533 N N . GLN A 1 188 ? -18.513 5.933 17.867 1.00 88.62 188 GLN A N 1
ATOM 1534 C CA . GLN A 1 188 ? -17.658 6.519 16.824 1.00 88.62 188 GLN A CA 1
ATOM 1535 C C . GLN A 1 188 ? -16.160 6.303 17.087 1.00 88.62 188 GLN A C 1
ATOM 1537 O O . GLN A 1 188 ? -15.395 6.002 16.174 1.00 88.62 188 GLN A O 1
ATOM 1542 N N . GLU A 1 189 ? -15.734 6.441 18.343 1.00 89.38 189 GLU A N 1
ATOM 1543 C CA . GLU A 1 189 ? -14.340 6.222 18.748 1.00 89.38 189 GLU A CA 1
ATOM 1544 C C . GLU A 1 189 ? -13.970 4.743 18.642 1.00 89.38 189 GLU A C 1
ATOM 1546 O O . GLU A 1 189 ? -12.861 4.400 18.240 1.00 89.38 189 GLU A O 1
ATOM 1551 N N . ARG A 1 190 ? -14.923 3.864 18.958 1.00 91.25 190 ARG A N 1
ATOM 1552 C CA . ARG A 1 190 ? -14.799 2.416 18.831 1.00 91.25 190 ARG A CA 1
ATOM 1553 C C . ARG A 1 190 ? -14.663 1.990 17.371 1.00 91.25 190 ARG A C 1
ATOM 1555 O O . ARG A 1 190 ? -13.804 1.158 17.084 1.00 91.25 190 ARG A O 1
ATOM 1562 N N . ASP A 1 191 ? -15.480 2.545 16.473 1.00 92.69 191 ASP A N 1
ATOM 1563 C CA . ASP A 1 191 ? -15.401 2.299 15.025 1.00 92.69 191 ASP A CA 1
ATOM 1564 C C . ASP A 1 191 ? -14.004 2.630 14.495 1.00 92.69 191 ASP A C 1
ATOM 1566 O O . ASP A 1 191 ? -13.331 1.767 13.928 1.00 92.69 191 ASP A O 1
ATOM 1570 N N . GLU A 1 192 ? -13.529 3.847 14.773 1.00 92.00 192 GLU A N 1
ATOM 1571 C CA . GLU A 1 192 ? -12.211 4.302 14.336 1.00 92.00 192 GLU A CA 1
ATOM 1572 C C . GLU A 1 192 ? -11.090 3.455 14.951 1.00 92.00 192 GLU A C 1
ATOM 1574 O O . GLU A 1 192 ? -10.184 3.016 14.240 1.00 92.00 192 GLU A O 1
ATOM 1579 N N . ALA A 1 193 ? -11.163 3.170 16.254 1.00 92.00 193 ALA A N 1
ATOM 1580 C CA . ALA A 1 193 ? -10.136 2.406 16.948 1.00 92.00 193 ALA A CA 1
ATOM 1581 C C . ALA A 1 193 ? -10.016 0.971 16.429 1.00 92.00 193 ALA A C 1
ATOM 1583 O O . ALA A 1 193 ? -8.899 0.480 16.236 1.00 92.00 193 ALA A O 1
ATOM 1584 N N . LEU A 1 194 ? -11.141 0.298 16.183 1.00 94.12 194 LEU A N 1
ATOM 1585 C CA . LEU A 1 194 ? -11.148 -1.055 15.633 1.00 94.12 194 LEU A CA 1
ATOM 1586 C C . LEU A 1 194 ? -10.670 -1.060 14.182 1.00 94.12 194 LEU A C 1
ATOM 1588 O O . LEU A 1 194 ? -9.805 -1.869 13.844 1.00 94.12 194 LEU A O 1
ATOM 1592 N N . PHE A 1 195 ? -11.158 -0.127 13.359 1.00 95.56 195 PHE A N 1
ATOM 1593 C CA . PHE A 1 195 ? -10.744 0.007 11.964 1.00 95.56 195 PHE A CA 1
ATOM 1594 C C . PHE A 1 195 ? -9.230 0.209 11.859 1.00 95.56 195 PHE A C 1
ATOM 1596 O O . PHE A 1 195 ? -8.536 -0.536 11.163 1.00 95.56 195 PHE A O 1
ATOM 1603 N N . GLN A 1 196 ? -8.682 1.186 12.583 1.00 94.25 196 GLN A N 1
ATOM 1604 C CA . GLN A 1 196 ? -7.257 1.483 12.505 1.00 94.25 196 GLN A CA 1
ATOM 1605 C C . GLN A 1 196 ? -6.400 0.361 13.103 1.00 94.25 196 GLN A C 1
ATOM 1607 O O . GLN A 1 196 ? -5.332 0.056 12.571 1.00 94.25 196 GLN A O 1
ATOM 1612 N N . THR A 1 197 ? -6.866 -0.304 14.164 1.00 94.44 197 THR A N 1
ATOM 1613 C CA . THR A 1 197 ? -6.152 -1.455 14.739 1.00 94.44 197 THR A CA 1
ATOM 1614 C C . THR A 1 197 ? -6.114 -2.626 13.755 1.00 94.44 197 THR A C 1
ATOM 1616 O O . THR A 1 197 ? -5.035 -3.153 13.484 1.00 94.44 197 THR A O 1
ATOM 1619 N N . ALA A 1 198 ? -7.247 -2.983 13.140 1.00 96.31 198 ALA A N 1
ATOM 1620 C CA . ALA A 1 198 ? -7.298 -4.009 12.097 1.00 96.31 198 ALA A CA 1
ATOM 1621 C C . ALA A 1 198 ? -6.436 -3.628 10.881 1.00 96.31 198 ALA A C 1
ATOM 1623 O O . ALA A 1 198 ? -5.705 -4.468 10.352 1.00 96.31 198 ALA A O 1
ATOM 1624 N N . ARG A 1 199 ? -6.447 -2.350 10.472 1.00 96.00 199 ARG A N 1
ATOM 1625 C CA . ARG A 1 199 ? -5.589 -1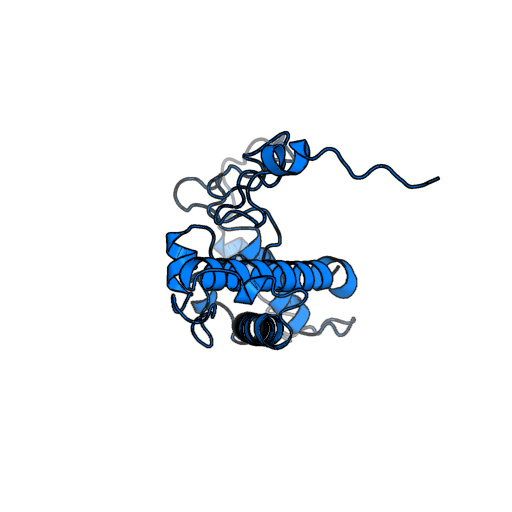.819 9.400 1.00 96.00 199 ARG A CA 1
ATOM 1626 C C . ARG A 1 199 ? -4.104 -2.012 9.705 1.00 96.00 199 ARG A C 1
ATOM 1628 O O . ARG A 1 199 ? -3.378 -2.477 8.828 1.00 96.00 199 ARG A O 1
ATOM 1635 N N . LEU A 1 200 ? -3.654 -1.698 10.921 1.00 95.56 200 LEU A N 1
ATOM 1636 C CA . LEU A 1 200 ? -2.256 -1.887 11.323 1.00 95.56 200 LEU A CA 1
ATOM 1637 C C . LEU A 1 200 ? -1.837 -3.359 11.299 1.00 95.56 200 LEU A C 1
ATOM 1639 O O . LEU A 1 200 ? -0.763 -3.667 10.785 1.00 95.56 200 LEU A O 1
ATOM 1643 N N . ILE A 1 201 ? -2.675 -4.259 11.821 1.00 96.50 201 ILE A N 1
ATOM 1644 C CA . ILE A 1 201 ? -2.382 -5.698 11.826 1.00 96.50 201 ILE A CA 1
ATOM 1645 C C . ILE A 1 201 ? -2.302 -6.213 10.385 1.00 96.50 201 ILE A C 1
ATOM 1647 O O . ILE A 1 201 ? -1.315 -6.849 10.022 1.00 96.50 201 ILE A O 1
ATOM 1651 N N . ASN A 1 202 ? -3.273 -5.866 9.533 1.00 97.56 202 ASN A N 1
ATOM 1652 C CA . ASN A 1 202 ? -3.272 -6.288 8.131 1.00 97.56 202 ASN A CA 1
ATOM 1653 C C . ASN A 1 202 ? -2.049 -5.760 7.371 1.00 97.56 202 ASN A C 1
ATOM 1655 O O . ASN A 1 202 ? -1.391 -6.509 6.653 1.00 97.56 202 ASN A O 1
ATOM 1659 N N . GLY A 1 203 ? -1.718 -4.478 7.563 1.00 96.69 203 GLY A N 1
ATOM 1660 C CA . GLY A 1 203 ? -0.538 -3.857 6.967 1.00 96.69 203 GLY A CA 1
ATOM 1661 C C . GLY A 1 203 ? 0.758 -4.519 7.439 1.00 96.69 203 GLY A C 1
ATOM 1662 O O . GLY A 1 203 ? 1.660 -4.749 6.637 1.00 96.69 203 GLY A O 1
ATOM 1663 N N . ARG A 1 204 ? 0.845 -4.911 8.719 1.00 96.25 204 ARG A N 1
ATOM 1664 C CA . ARG A 1 204 ? 1.997 -5.656 9.242 1.00 96.25 204 ARG A CA 1
ATOM 1665 C C . ARG A 1 204 ? 2.097 -7.060 8.652 1.00 96.25 204 ARG A C 1
ATOM 1667 O O . ARG A 1 204 ? 3.218 -7.481 8.361 1.00 96.25 204 ARG A O 1
ATOM 1674 N N . THR A 1 205 ? 0.978 -7.765 8.481 1.00 97.19 205 THR A N 1
ATOM 1675 C CA . THR A 1 205 ? 0.928 -9.076 7.813 1.00 97.19 205 THR A CA 1
ATOM 1676 C C . THR A 1 205 ? 1.417 -8.957 6.376 1.00 97.19 205 THR A C 1
ATOM 1678 O O . THR A 1 205 ? 2.328 -9.679 5.983 1.00 97.19 205 THR A O 1
ATOM 1681 N N . TYR A 1 206 ? 0.895 -7.985 5.629 1.00 97.88 206 TYR A N 1
ATOM 1682 C CA . TYR A 1 206 ? 1.328 -7.684 4.268 1.00 97.88 206 TYR A CA 1
ATOM 1683 C C . TYR A 1 206 ? 2.835 -7.387 4.188 1.00 97.88 206 TYR A C 1
ATOM 1685 O O . TYR A 1 206 ? 3.548 -8.043 3.433 1.00 97.88 206 TYR A O 1
ATOM 1693 N N . ALA A 1 207 ? 3.354 -6.496 5.039 1.00 96.88 207 ALA A N 1
ATOM 1694 C CA . ALA A 1 207 ? 4.789 -6.220 5.111 1.00 96.88 207 ALA A CA 1
ATOM 1695 C C . ALA A 1 207 ? 5.619 -7.455 5.513 1.00 96.88 207 ALA A C 1
ATOM 1697 O O . ALA A 1 207 ? 6.757 -7.601 5.078 1.00 96.88 207 ALA A O 1
ATOM 1698 N N . SER A 1 208 ? 5.062 -8.362 6.325 1.00 97.38 208 SER A N 1
ATOM 1699 C CA . SER A 1 208 ? 5.721 -9.625 6.676 1.00 97.38 208 SER A CA 1
ATOM 1700 C C . SER A 1 208 ? 5.872 -10.543 5.473 1.00 97.38 208 SER A C 1
ATOM 1702 O O . SER A 1 208 ? 6.941 -11.110 5.290 1.00 97.38 208 SER A O 1
ATOM 1704 N N . ILE A 1 209 ? 4.819 -10.667 4.662 1.00 97.31 209 ILE A N 1
ATOM 1705 C CA . ILE A 1 209 ? 4.846 -11.465 3.432 1.00 97.31 209 ILE A CA 1
ATOM 1706 C C . ILE A 1 209 ? 5.907 -10.898 2.482 1.00 97.31 209 ILE A C 1
ATOM 1708 O O . ILE A 1 209 ? 6.703 -11.657 1.942 1.00 97.31 209 ILE A O 1
ATOM 1712 N N . ILE A 1 210 ? 5.989 -9.567 2.347 1.00 96.69 210 ILE A N 1
ATOM 1713 C CA . ILE A 1 210 ? 7.030 -8.924 1.529 1.00 96.69 210 ILE A CA 1
ATOM 1714 C C . ILE A 1 210 ? 8.433 -9.324 1.999 1.00 96.69 210 ILE A C 1
ATOM 1716 O O . ILE A 1 210 ? 9.258 -9.728 1.189 1.00 96.69 210 ILE A O 1
ATOM 1720 N N . LEU A 1 211 ? 8.718 -9.175 3.294 1.00 95.81 211 LEU A N 1
ATOM 1721 C CA . LEU A 1 211 ? 10.082 -9.284 3.816 1.00 95.81 211 LEU A CA 1
ATOM 1722 C C . LEU A 1 211 ? 10.574 -10.717 4.030 1.00 95.81 211 LEU A C 1
ATOM 1724 O O . LEU A 1 211 ? 11.782 -10.922 4.033 1.00 95.81 211 LEU A O 1
ATOM 1728 N N . PHE A 1 212 ? 9.675 -11.667 4.292 1.00 96.81 212 PHE A N 1
ATOM 1729 C CA . PHE A 1 212 ? 10.055 -13.008 4.751 1.00 96.81 212 PHE A CA 1
ATOM 1730 C C . PHE A 1 212 ? 9.616 -14.147 3.826 1.00 96.81 212 PHE A C 1
ATOM 1732 O O . PHE A 1 212 ? 9.955 -15.292 4.110 1.00 96.81 212 PHE A O 1
ATOM 1739 N N . ASP A 1 213 ? 8.851 -13.860 2.771 1.00 94.38 213 ASP A N 1
ATOM 1740 C CA . ASP A 1 213 ? 8.346 -14.883 1.840 1.00 94.38 213 ASP A CA 1
ATOM 1741 C C . ASP A 1 213 ? 8.489 -14.456 0.369 1.00 94.38 213 ASP A C 1
ATOM 1743 O O . ASP A 1 213 ? 8.797 -15.269 -0.498 1.00 94.38 213 ASP A O 1
ATOM 1747 N N . TYR A 1 214 ? 8.300 -13.167 0.068 1.00 94.50 214 TYR A N 1
ATOM 1748 C CA . TYR A 1 214 ? 8.428 -12.646 -1.294 1.00 94.50 214 TYR A CA 1
ATOM 1749 C C . TYR A 1 214 ? 9.876 -12.322 -1.713 1.00 94.50 214 TYR A C 1
ATOM 1751 O O . TYR A 1 214 ? 10.239 -12.616 -2.854 1.00 94.50 214 TYR A O 1
ATOM 1759 N N . LEU A 1 215 ? 10.659 -11.661 -0.845 1.00 92.00 215 LEU A N 1
ATOM 1760 C CA . LEU A 1 215 ? 12.075 -11.313 -1.075 1.00 92.00 215 LEU A CA 1
ATOM 1761 C C . LEU A 1 215 ? 13.007 -12.474 -0.716 1.00 92.00 215 LEU A C 1
ATOM 1763 O O . LEU A 1 215 ? 13.962 -12.692 -1.496 1.00 92.00 215 LEU A O 1
#

Foldseek 3Di:
DDDDDDDPVCVVLQPDPFQDLQRASVDSVHRCAQGFFAFDDDPDDDPDPDDPDDDDPVCCCQPPVPCDPDDPSDDDQDPVNDDCLLVLLVVQQCVQQADADPVHRRTGRGGNDLQSCFAQNNHPVLNVVQCPLALLAGDQLDGSDPVCVVPDPSNSVVSNVLRVQLSVQLVVCVVCCPPVVLVVDDRNVSSVVSNRVSSRVSSVVSVCCVPPPSD

Secondary structure (DSSP, 8-state):
-PPPPPPTHHHHHS--SS--TT-TTSSSS-TTTT-SSEEPP------SPPPSSPPPHHHHIIIIIS--TTTT------TT---HHHHHHHHHHHHHH--B-SS-TTEESS-SSSS-HHHH-SSHHHHHHHB-SSTTPBPTT--S-GGGGGS-HHHHHHHHHHHHHHHHHHHHHHHH-GGGTTTTS-HHHHHHHHHHHHHHHHHHHHHHHIIIII-